Protein AF-A0A3P8INW5-F1 (afdb_monomer_lite)

Radius of gyration: 18.15 Å; chains: 1; bounding box: 38×60×39 Å

InterPro domains:
  IPR008927 6-phosphogluconate dehydrogenase-like, C-terminal domain superfamily [SSF48179] (6-153)
  IPR013118 Mannitol dehydrogenase, C-terminal [PF08125] (6-151)
  IPR013328 6-phosphogluconate dehydrogenase, domain 2 [G3DSA:1.10.1040.10] (10-160)

Structure (mmCIF, N/CA/C/O backbone):
data_AF-A0A3P8INW5-F1
#
_entry.id   AF-A0A3P8INW5-F1
#
loop_
_atom_site.group_PDB
_atom_site.id
_atom_site.type_symbol
_atom_site.label_atom_id
_atom_site.label_alt_id
_atom_site.label_comp_id
_atom_site.label_asym_id
_atom_site.label_entity_id
_atom_site.label_seq_id
_atom_site.pdbx_PDB_ins_code
_atom_site.Cartn_x
_atom_site.Cartn_y
_atom_site.Cartn_z
_atom_site.occupancy
_atom_site.B_iso_or_equiv
_atom_site.auth_seq_id
_atom_site.auth_comp_id
_atom_site.auth_asym_id
_atom_site.auth_atom_id
_atom_site.pdbx_PDB_model_num
ATOM 1 N N . MET A 1 1 ? -1.342 24.158 8.425 1.00 63.50 1 MET A N 1
ATOM 2 C CA . MET A 1 1 ? -0.640 23.467 9.525 1.00 63.50 1 MET A CA 1
ATOM 3 C C . MET A 1 1 ? -1.704 23.087 10.539 1.00 63.50 1 MET A C 1
ATOM 5 O O . MET A 1 1 ? -2.474 23.964 10.898 1.00 63.50 1 MET A O 1
ATOM 9 N N . GLU A 1 2 ? -1.816 21.811 10.905 1.00 74.62 2 GLU A N 1
ATOM 10 C CA . GLU A 1 2 ? -2.786 21.331 11.905 1.00 74.62 2 GLU A CA 1
ATOM 11 C C . GLU A 1 2 ? -2.016 20.910 13.162 1.00 74.62 2 GLU A C 1
ATOM 13 O O . GLU A 1 2 ? -1.054 20.148 13.064 1.00 74.62 2 GLU A O 1
ATOM 18 N N . LEU A 1 3 ? -2.408 21.442 14.319 1.00 79.94 3 LEU A N 1
ATOM 19 C CA . LEU A 1 3 ? -1.856 21.081 15.627 1.00 79.94 3 LEU A CA 1
ATOM 20 C C . LEU A 1 3 ? -2.611 19.858 16.165 1.00 79.94 3 LEU A C 1
ATOM 22 O O . LEU A 1 3 ? -3.824 19.753 15.985 1.00 79.94 3 LEU A O 1
ATOM 26 N N . THR A 1 4 ? -1.905 18.921 16.799 1.00 81.00 4 THR A N 1
ATOM 27 C CA . THR A 1 4 ? -2.517 17.721 17.382 1.00 81.00 4 THR A CA 1
ATOM 28 C C . THR A 1 4 ? -1.746 17.236 18.598 1.00 81.00 4 THR A C 1
ATOM 30 O O . THR A 1 4 ? -0.515 17.244 18.601 1.00 81.00 4 THR A O 1
ATOM 33 N N . ASP A 1 5 ? -2.483 16.727 19.579 1.00 83.12 5 ASP A N 1
ATOM 34 C CA . ASP A 1 5 ? -1.923 16.131 20.791 1.00 83.12 5 ASP A CA 1
ATOM 35 C C . ASP A 1 5 ? -1.471 14.674 20.581 1.00 83.12 5 ASP A C 1
ATOM 37 O O . ASP A 1 5 ? -0.841 14.083 21.454 1.00 83.12 5 ASP A O 1
ATOM 41 N N . ASN A 1 6 ? -1.756 14.076 19.414 1.00 86.69 6 ASN A N 1
ATOM 42 C CA . ASN A 1 6 ? -1.384 12.694 19.100 1.00 86.69 6 ASN A CA 1
ATOM 43 C C . ASN A 1 6 ? -0.691 12.573 17.736 1.00 86.69 6 ASN A C 1
ATOM 45 O O . ASN A 1 6 ? -1.185 11.933 16.804 1.00 86.69 6 ASN A O 1
ATOM 49 N N . LEU A 1 7 ? 0.493 13.179 17.623 1.00 91.44 7 LEU A N 1
ATOM 50 C CA . LEU A 1 7 ? 1.313 13.142 16.408 1.0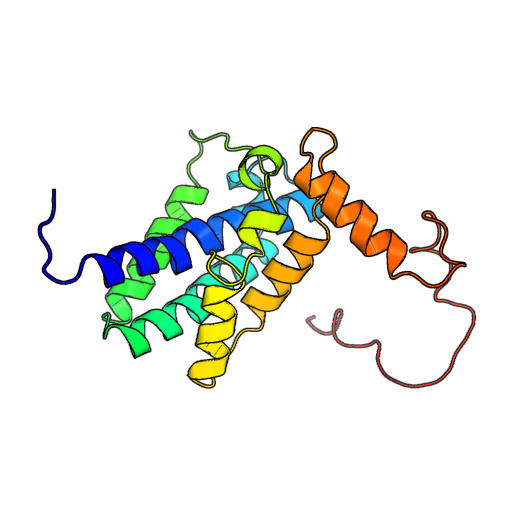0 91.44 7 LEU A CA 1
ATOM 51 C C . LEU A 1 7 ? 1.566 11.709 15.906 1.00 91.44 7 LEU A C 1
ATOM 53 O O . LEU A 1 7 ? 1.535 11.459 14.699 1.00 91.44 7 LEU A O 1
ATOM 57 N N . MET A 1 8 ? 1.769 10.756 16.821 1.00 92.50 8 MET A N 1
ATOM 58 C CA . MET A 1 8 ? 2.075 9.366 16.475 1.00 92.50 8 MET A CA 1
ATOM 59 C C . MET A 1 8 ? 0.947 8.684 15.697 1.00 92.50 8 MET A C 1
ATOM 61 O O . MET A 1 8 ? 1.234 7.985 14.723 1.00 92.50 8 MET A O 1
ATOM 65 N N . ALA A 1 9 ? -0.319 8.946 16.038 1.00 94.00 9 ALA A N 1
ATOM 66 C CA . ALA A 1 9 ? -1.459 8.416 15.290 1.00 94.00 9 ALA A CA 1
ATOM 67 C C . ALA A 1 9 ? -1.451 8.885 13.823 1.00 94.00 9 ALA A C 1
ATOM 69 O O . ALA A 1 9 ? -1.720 8.106 12.908 1.00 94.00 9 ALA A O 1
ATOM 70 N N . PHE A 1 10 ? -1.090 10.146 13.563 1.00 94.44 10 PHE A N 1
ATOM 71 C CA . PHE A 1 10 ? -1.025 10.689 12.201 1.00 94.44 10 PHE A CA 1
ATOM 72 C C . PHE A 1 10 ? 0.197 10.196 11.421 1.00 94.44 10 PHE A C 1
ATOM 74 O O . PHE A 1 10 ? 0.086 9.928 10.218 1.00 94.44 10 PHE A O 1
ATOM 81 N N . VAL A 1 11 ? 1.341 10.039 12.094 1.00 96.69 11 VAL A N 1
ATOM 82 C CA . VAL A 1 11 ? 2.545 9.436 11.506 1.00 96.69 11 VAL A CA 1
ATOM 83 C C . VAL A 1 11 ? 2.252 8.004 11.069 1.00 96.69 11 VAL A C 1
ATOM 85 O O . VAL A 1 11 ? 2.518 7.650 9.916 1.00 96.69 11 VAL A O 1
ATOM 88 N N . GLU A 1 12 ? 1.645 7.199 11.943 1.00 97.62 12 GLU A N 1
ATOM 89 C CA . GLU A 1 12 ? 1.325 5.812 11.622 1.00 97.62 12 GLU A CA 1
ATOM 90 C C . GLU A 1 12 ? 0.210 5.716 10.575 1.00 97.62 12 GLU A C 1
ATOM 92 O O . GLU A 1 12 ? 0.336 4.927 9.642 1.00 97.62 12 GLU A O 1
ATOM 97 N N . ARG A 1 13 ? -0.794 6.605 10.596 1.00 98.12 13 ARG A N 1
ATOM 98 C CA . ARG A 1 13 ? -1.804 6.690 9.527 1.00 98.12 13 ARG A CA 1
ATOM 99 C C . ARG A 1 13 ? -1.182 6.927 8.152 1.00 98.12 13 ARG A C 1
ATOM 101 O O . ARG A 1 13 ? -1.532 6.268 7.176 1.00 98.12 13 ARG A O 1
ATOM 108 N N . LYS A 1 14 ? -0.221 7.848 8.051 1.00 98.25 14 LYS A N 1
ATOM 109 C CA . LYS A 1 14 ? 0.501 8.091 6.793 1.00 98.25 14 LYS A CA 1
ATOM 110 C C . LYS A 1 14 ? 1.350 6.882 6.394 1.00 98.25 14 LYS A C 1
ATOM 112 O O . LYS A 1 14 ? 1.438 6.571 5.205 1.00 98.25 14 LYS A O 1
ATOM 117 N N . LEU A 1 15 ? 1.980 6.213 7.359 1.00 98.50 15 LEU A N 1
ATOM 118 C CA . LEU A 1 15 ? 2.788 5.019 7.117 1.00 98.50 15 LEU A CA 1
ATOM 119 C C . LEU A 1 15 ? 1.936 3.848 6.604 1.00 98.50 15 LEU A C 1
ATOM 121 O O . LEU A 1 15 ? 2.297 3.249 5.599 1.00 98.50 15 LEU A O 1
ATOM 125 N N . PHE A 1 16 ? 0.808 3.568 7.251 1.00 98.62 16 PHE A N 1
ATOM 126 C CA . PHE A 1 16 ? -0.029 2.390 7.006 1.00 98.62 16 PHE A CA 1
ATOM 127 C C . PHE A 1 16 ? -0.968 2.562 5.813 1.00 98.62 16 PHE A C 1
ATOM 129 O O . PHE A 1 16 ? -1.409 1.575 5.237 1.00 98.62 16 PHE A O 1
ATOM 136 N N . THR A 1 17 ? -1.272 3.798 5.416 1.00 98.56 17 THR A N 1
ATOM 137 C CA . THR A 1 17 ? -2.138 4.055 4.260 1.00 98.56 17 THR A CA 1
ATOM 138 C C . THR A 1 17 ? -1.321 4.501 3.050 1.00 98.56 17 THR A C 1
ATOM 140 O O . THR A 1 17 ? -1.180 3.751 2.090 1.00 98.56 17 THR A O 1
ATOM 143 N N . LEU A 1 18 ? -0.718 5.699 3.091 1.00 98.69 18 LEU A N 1
ATOM 144 C CA . LEU A 1 18 ? 0.011 6.246 1.939 1.00 98.69 18 LEU A CA 1
ATOM 145 C C . LEU A 1 18 ? 1.223 5.375 1.607 1.00 98.69 18 LEU A C 1
ATOM 147 O O . LEU A 1 18 ? 1.345 4.903 0.481 1.00 98.69 18 LEU A O 1
ATOM 151 N N . ASN A 1 19 ? 2.139 5.176 2.559 1.00 98.81 19 ASN A N 1
ATOM 152 C CA . ASN A 1 19 ? 3.392 4.493 2.240 1.00 98.81 19 ASN A CA 1
ATOM 153 C C . ASN A 1 19 ? 3.144 3.020 1.869 1.00 98.81 19 ASN A C 1
ATOM 155 O O . ASN A 1 19 ? 3.762 2.551 0.913 1.00 98.81 19 ASN A O 1
ATOM 159 N N . THR A 1 20 ? 2.259 2.319 2.588 1.00 98.88 20 THR A N 1
ATOM 160 C CA . THR A 1 20 ? 1.840 0.941 2.278 1.00 98.88 20 THR A CA 1
ATOM 161 C C . THR A 1 20 ? 1.229 0.850 0.884 1.00 98.88 20 THR A C 1
ATOM 163 O O . THR A 1 20 ? 1.751 0.114 0.050 1.00 98.88 20 THR A O 1
ATOM 166 N N . GLY A 1 21 ? 0.200 1.653 0.586 1.00 98.88 21 GLY A N 1
ATOM 167 C CA . GLY A 1 21 ? -0.453 1.642 -0.724 1.00 98.88 21 GLY A CA 1
ATOM 168 C C . GLY A 1 21 ? 0.515 1.958 -1.864 1.00 98.88 21 GLY A C 1
ATOM 169 O O . GLY A 1 21 ? 0.524 1.262 -2.877 1.00 98.88 21 GLY A O 1
ATOM 170 N N . HIS A 1 22 ? 1.401 2.941 -1.678 1.00 98.81 22 HIS A N 1
ATOM 171 C CA . HIS A 1 22 ? 2.361 3.350 -2.706 1.00 98.81 22 HIS A CA 1
ATOM 172 C C . HIS A 1 22 ? 3.405 2.261 -2.993 1.00 98.81 22 HIS A C 1
ATOM 174 O O . HIS A 1 22 ? 3.724 1.995 -4.148 1.00 98.81 22 HIS A O 1
ATOM 180 N N . ALA A 1 23 ? 3.904 1.595 -1.946 1.00 98.88 23 ALA A N 1
ATOM 181 C CA . ALA A 1 23 ? 4.853 0.498 -2.095 1.00 98.88 23 ALA A CA 1
ATOM 182 C C . ALA A 1 23 ? 4.214 -0.721 -2.774 1.00 98.88 23 ALA A C 1
ATOM 184 O O . ALA A 1 23 ? 4.793 -1.260 -3.711 1.00 98.88 23 ALA A O 1
ATOM 185 N N . ILE A 1 24 ? 3.013 -1.123 -2.349 1.00 98.94 24 ILE A N 1
ATOM 186 C CA . ILE A 1 24 ? 2.305 -2.265 -2.947 1.00 98.94 24 ILE A CA 1
ATOM 187 C C . ILE A 1 24 ? 1.968 -1.984 -4.417 1.00 98.94 24 ILE A C 1
ATOM 189 O O . ILE A 1 24 ? 2.183 -2.854 -5.258 1.00 98.94 24 ILE A O 1
ATOM 193 N N . THR A 1 25 ? 1.538 -0.759 -4.744 1.00 98.94 25 THR A N 1
ATOM 194 C CA . THR A 1 25 ? 1.302 -0.340 -6.138 1.00 98.94 25 THR A CA 1
ATOM 195 C C . THR A 1 25 ? 2.567 -0.482 -6.979 1.00 98.94 25 THR A C 1
ATOM 197 O O . THR A 1 25 ? 2.515 -1.037 -8.071 1.00 98.94 25 THR A O 1
ATOM 200 N N . ALA A 1 26 ? 3.714 -0.032 -6.462 1.00 98.88 26 ALA A N 1
ATOM 201 C CA . ALA A 1 26 ? 4.993 -0.140 -7.157 1.00 98.88 26 ALA A CA 1
ATOM 202 C C . ALA A 1 26 ? 5.402 -1.598 -7.412 1.00 98.88 26 ALA A C 1
ATOM 204 O O . ALA A 1 26 ? 5.787 -1.947 -8.524 1.00 98.88 26 ALA A O 1
ATOM 205 N N . TYR A 1 27 ? 5.297 -2.464 -6.401 1.00 98.88 27 TYR A N 1
ATOM 206 C CA . TYR A 1 27 ? 5.721 -3.859 -6.526 1.00 98.88 27 TYR A CA 1
ATOM 207 C C . TYR A 1 27 ? 4.822 -4.674 -7.452 1.00 98.88 27 TYR A C 1
ATOM 209 O O . TYR A 1 27 ? 5.325 -5.375 -8.330 1.00 98.88 27 TYR A O 1
ATOM 217 N N . LEU A 1 28 ? 3.501 -4.549 -7.310 1.00 98.88 28 LEU A N 1
ATOM 218 C CA . LEU A 1 28 ? 2.559 -5.204 -8.216 1.00 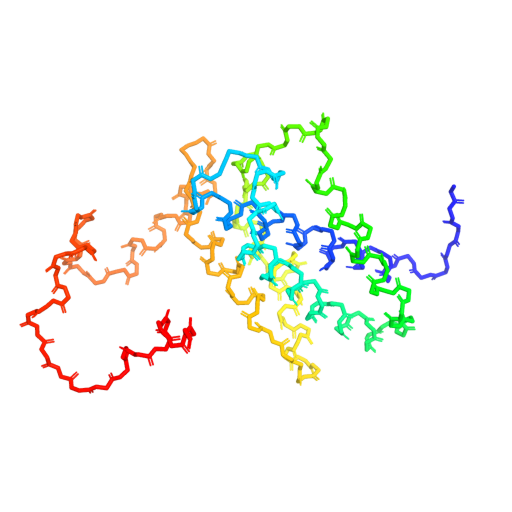98.88 28 LEU A CA 1
ATOM 219 C C . LEU A 1 28 ? 2.658 -4.629 -9.632 1.00 98.88 28 LEU A C 1
ATOM 221 O O . LEU A 1 28 ? 2.663 -5.387 -10.597 1.00 98.88 28 LEU A O 1
ATOM 225 N N . GLY A 1 29 ? 2.810 -3.307 -9.750 1.00 98.75 29 GLY A N 1
ATOM 226 C CA . GLY A 1 29 ? 3.016 -2.622 -11.022 1.00 98.75 29 GLY A CA 1
ATOM 227 C C . GLY A 1 29 ? 4.238 -3.149 -11.762 1.00 98.75 29 GLY A C 1
ATOM 228 O O . GLY A 1 29 ? 4.135 -3.549 -12.919 1.00 98.75 29 GLY A O 1
ATOM 229 N N . LYS A 1 30 ? 5.373 -3.252 -11.062 1.00 98.50 30 LYS A N 1
ATOM 230 C CA . LYS A 1 30 ? 6.613 -3.796 -11.620 1.00 98.50 30 LYS A CA 1
ATOM 231 C C . LYS A 1 30 ? 6.449 -5.241 -12.098 1.00 98.50 30 LYS A C 1
ATOM 233 O O . LYS A 1 30 ? 6.941 -5.571 -13.173 1.00 98.50 30 LYS A O 1
ATOM 238 N N . LEU A 1 31 ? 5.751 -6.089 -11.338 1.00 98.19 31 LEU A N 1
ATOM 239 C CA . LEU A 1 31 ? 5.475 -7.477 -11.733 1.00 98.19 31 LEU A CA 1
ATOM 240 C C . LEU A 1 31 ? 4.554 -7.584 -12.953 1.00 98.19 31 LEU A C 1
ATOM 242 O O . LEU A 1 31 ? 4.730 -8.482 -13.773 1.00 98.19 31 LEU A O 1
ATOM 246 N N . ALA A 1 32 ? 3.592 -6.672 -13.078 1.00 98.12 32 ALA A N 1
ATOM 247 C CA . ALA A 1 32 ? 2.675 -6.603 -14.211 1.00 98.12 32 ALA A CA 1
ATOM 248 C C . ALA A 1 32 ? 3.278 -5.908 -15.449 1.00 98.12 32 ALA A C 1
ATOM 250 O O . ALA A 1 32 ? 2.646 -5.895 -16.502 1.00 98.12 32 ALA A O 1
ATOM 251 N N . GLY A 1 33 ? 4.493 -5.357 -15.346 1.00 98.19 33 GLY A N 1
ATOM 252 C CA . GLY A 1 33 ? 5.162 -4.649 -16.441 1.00 98.19 33 GLY A CA 1
ATOM 253 C C . GLY A 1 33 ? 4.709 -3.198 -16.632 1.00 98.19 33 GLY A C 1
ATOM 254 O O . GLY A 1 33 ? 4.999 -2.609 -17.670 1.00 98.19 33 GLY A O 1
ATOM 255 N N . HIS A 1 34 ? 4.021 -2.609 -15.651 1.00 98.50 34 HIS A N 1
ATOM 256 C CA . HIS A 1 34 ? 3.648 -1.192 -15.665 1.00 98.50 34 HIS A CA 1
ATOM 257 C C . HIS A 1 34 ? 4.862 -0.309 -15.377 1.00 98.50 34 HIS A C 1
ATOM 259 O O . HIS A 1 34 ? 5.680 -0.642 -14.519 1.00 98.50 34 HIS A O 1
ATOM 265 N N . GLN A 1 35 ? 4.968 0.834 -16.057 1.00 97.94 35 GLN A N 1
ATOM 266 C CA . GLN A 1 35 ? 6.101 1.748 -15.881 1.00 97.94 35 GLN A CA 1
ATOM 267 C C . GLN A 1 35 ? 5.893 2.707 -14.706 1.00 97.94 35 GLN A C 1
ATOM 269 O O . GLN A 1 35 ? 6.825 2.981 -13.951 1.00 97.94 35 GLN 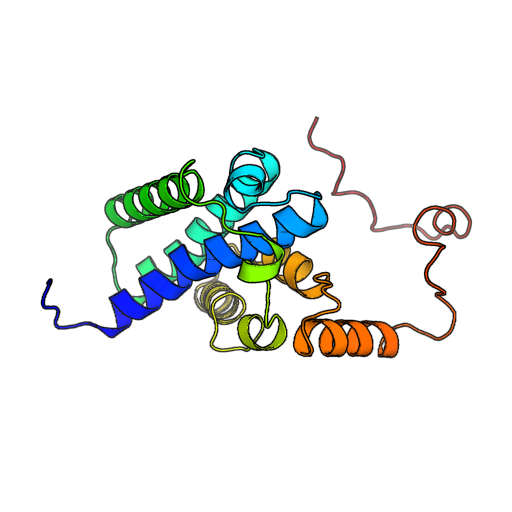A O 1
ATOM 274 N N . THR A 1 36 ? 4.676 3.228 -14.536 1.00 98.69 36 THR A N 1
ATOM 275 C CA . THR A 1 36 ? 4.385 4.239 -13.513 1.00 98.69 36 THR A CA 1
ATOM 276 C C . THR A 1 36 ? 3.362 3.768 -12.487 1.00 98.69 36 THR A C 1
ATOM 278 O O . THR A 1 36 ? 2.573 2.852 -12.719 1.00 98.69 36 THR A O 1
ATOM 281 N N . ILE A 1 37 ? 3.346 4.438 -11.335 1.00 98.75 37 ILE A N 1
ATOM 282 C CA . ILE A 1 37 ? 2.345 4.250 -10.279 1.00 98.75 37 ILE A CA 1
ATOM 283 C C . ILE A 1 37 ? 0.934 4.486 -10.802 1.00 98.75 37 ILE A C 1
ATOM 285 O O . ILE A 1 37 ? 0.020 3.759 -10.418 1.00 98.75 37 ILE A O 1
ATOM 289 N N . ARG A 1 38 ? 0.758 5.472 -11.689 1.00 98.56 38 ARG A N 1
ATOM 290 C CA . ARG A 1 38 ? -0.535 5.745 -12.311 1.00 98.56 38 ARG A CA 1
ATOM 291 C C . ARG A 1 38 ? -0.982 4.571 -13.178 1.00 98.56 38 ARG A C 1
ATOM 293 O O . ARG A 1 38 ? -2.115 4.130 -13.031 1.00 98.56 38 ARG A O 1
ATOM 300 N N . ASP A 1 39 ? -0.109 4.062 -14.044 1.00 98.56 39 ASP A N 1
ATOM 301 C CA . ASP A 1 39 ? -0.444 2.921 -14.908 1.00 98.56 39 ASP A CA 1
ATOM 302 C C . ASP A 1 39 ? -0.826 1.702 -14.057 1.00 98.56 39 ASP A C 1
ATOM 304 O O . ASP A 1 39 ? -1.858 1.073 -14.281 1.00 98.56 39 ASP A O 1
ATOM 308 N N . ALA A 1 40 ? -0.057 1.447 -12.993 1.00 98.75 40 ALA A N 1
ATOM 309 C CA . ALA A 1 40 ? -0.309 0.350 -12.070 1.00 98.75 40 ALA A CA 1
ATOM 310 C C . ALA A 1 40 ? -1.611 0.506 -11.266 1.00 98.75 40 ALA A C 1
ATOM 312 O O . ALA A 1 40 ? -2.322 -0.473 -11.081 1.00 98.75 40 ALA A O 1
ATOM 313 N N . ILE A 1 41 ? -1.955 1.701 -10.772 1.00 98.75 41 ILE A N 1
ATOM 314 C CA . ILE A 1 41 ? -3.173 1.884 -9.957 1.00 98.75 41 ILE A CA 1
ATOM 315 C C . ILE A 1 41 ? -4.46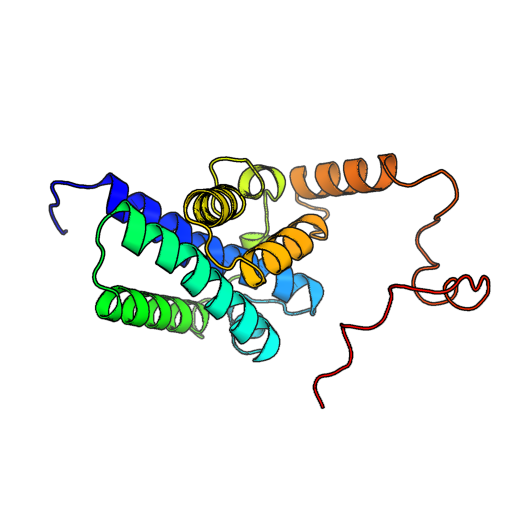3 1.954 -10.790 1.00 98.75 41 ILE A C 1
ATOM 317 O O . ILE A 1 41 ? -5.558 1.826 -10.232 1.00 98.75 41 ILE A O 1
ATOM 321 N N . LEU A 1 42 ? -4.341 2.188 -12.101 1.00 98.56 42 LEU A N 1
ATOM 322 C CA . LEU A 1 42 ? -5.449 2.124 -13.057 1.00 98.56 42 LEU A CA 1
ATOM 323 C C . LEU A 1 42 ? -5.763 0.685 -13.493 1.00 98.56 42 LEU A C 1
ATOM 325 O O . LEU A 1 42 ? -6.862 0.432 -13.978 1.00 98.56 42 LEU A O 1
ATOM 329 N N . ASP A 1 43 ? -4.848 -0.262 -13.276 1.00 98.75 43 ASP A N 1
ATOM 330 C CA . ASP A 1 43 ? -5.141 -1.690 -13.386 1.00 98.75 43 ASP A CA 1
ATOM 331 C C . ASP A 1 43 ? -6.056 -2.123 -12.230 1.00 98.75 43 ASP A C 1
ATOM 333 O O . ASP A 1 43 ? -5.673 -2.104 -11.057 1.00 98.75 43 ASP A O 1
ATOM 337 N N . GLU A 1 44 ? -7.285 -2.528 -12.555 1.00 98.56 44 GLU A N 1
ATOM 338 C CA . GLU A 1 44 ? -8.317 -2.878 -11.574 1.00 98.56 44 GLU A CA 1
ATOM 339 C C . GLU A 1 44 ? -7.897 -4.014 -10.632 1.00 98.56 44 GLU A C 1
ATOM 341 O O . GLU A 1 44 ? -8.272 -4.008 -9.454 1.00 98.56 44 GLU A O 1
ATOM 346 N N . LYS A 1 45 ? -7.078 -4.965 -11.105 1.00 98.62 45 LYS A N 1
ATOM 347 C CA . LYS A 1 45 ? -6.599 -6.080 -10.277 1.00 98.62 45 LYS A CA 1
ATOM 348 C C . LYS A 1 45 ? -5.606 -5.586 -9.235 1.00 98.62 45 LYS A C 1
ATOM 350 O O . LYS A 1 45 ? -5.709 -5.950 -8.065 1.00 98.62 45 LYS A O 1
ATOM 355 N N . ILE A 1 46 ? -4.677 -4.722 -9.641 1.00 98.88 46 ILE A N 1
ATOM 356 C CA . ILE A 1 46 ? -3.711 -4.099 -8.728 1.00 98.88 46 ILE A CA 1
ATOM 357 C C . ILE A 1 46 ? -4.440 -3.176 -7.756 1.00 98.88 46 ILE A C 1
ATOM 359 O O . ILE A 1 46 ? -4.208 -3.241 -6.548 1.00 98.88 46 ILE A O 1
ATOM 363 N N . ARG A 1 47 ? -5.370 -2.360 -8.260 1.00 98.88 47 ARG A N 1
ATOM 364 C CA . ARG A 1 47 ? -6.182 -1.452 -7.451 1.00 98.88 47 ARG A CA 1
ATOM 365 C C . ARG A 1 47 ? -6.940 -2.183 -6.352 1.00 98.88 47 ARG A C 1
ATOM 367 O O . ARG A 1 47 ? -6.958 -1.695 -5.223 1.00 98.88 47 ARG A O 1
ATOM 374 N N . ALA A 1 48 ? -7.542 -3.332 -6.659 1.00 98.88 48 ALA A N 1
ATOM 375 C CA . ALA A 1 48 ? -8.267 -4.131 -5.677 1.00 98.88 48 ALA A CA 1
ATOM 376 C C . ALA A 1 48 ? -7.359 -4.558 -4.512 1.00 98.88 48 ALA A C 1
ATOM 378 O O . ALA A 1 48 ? -7.724 -4.363 -3.352 1.00 98.88 48 ALA A O 1
ATOM 379 N N . VAL A 1 49 ? -6.149 -5.047 -4.807 1.00 98.88 49 VAL A N 1
ATOM 380 C CA . VAL A 1 49 ? -5.175 -5.454 -3.778 1.00 98.88 49 VAL A CA 1
ATOM 381 C C . VAL A 1 49 ? -4.662 -4.249 -2.991 1.00 98.88 49 VAL A C 1
ATOM 383 O O . VAL A 1 49 ? -4.626 -4.276 -1.764 1.00 98.88 49 VAL A O 1
ATOM 386 N N . VAL A 1 50 ? -4.302 -3.160 -3.672 1.00 98.94 50 VAL A N 1
ATOM 387 C CA . VAL A 1 50 ? -3.796 -1.934 -3.034 1.00 98.94 50 VAL A CA 1
ATOM 388 C C . VAL A 1 50 ? -4.839 -1.325 -2.098 1.00 98.94 50 VAL A C 1
ATOM 390 O O . VAL A 1 50 ? -4.516 -0.969 -0.963 1.00 98.94 50 VAL A O 1
ATOM 393 N N . LYS A 1 51 ? -6.094 -1.225 -2.549 1.00 98.94 51 LYS A N 1
ATOM 394 C CA . LYS A 1 51 ? -7.209 -0.743 -1.729 1.00 98.94 51 LYS A CA 1
ATOM 395 C C . LYS A 1 51 ? -7.437 -1.670 -0.534 1.00 98.94 51 LYS A C 1
ATOM 397 O O . LYS A 1 51 ? -7.455 -1.178 0.590 1.00 98.94 51 LYS A O 1
ATOM 402 N N . GLY A 1 52 ? -7.521 -2.981 -0.762 1.00 98.88 52 GLY A N 1
ATOM 403 C CA . GLY A 1 52 ? -7.715 -3.962 0.304 1.00 98.88 52 GLY A CA 1
ATOM 404 C C . GLY A 1 52 ? -6.604 -3.923 1.355 1.00 98.88 52 GLY A C 1
ATOM 405 O O . GLY A 1 52 ? -6.885 -3.941 2.546 1.00 98.88 52 GLY A O 1
ATOM 406 N N . ALA A 1 53 ? -5.342 -3.767 0.951 1.00 98.94 53 A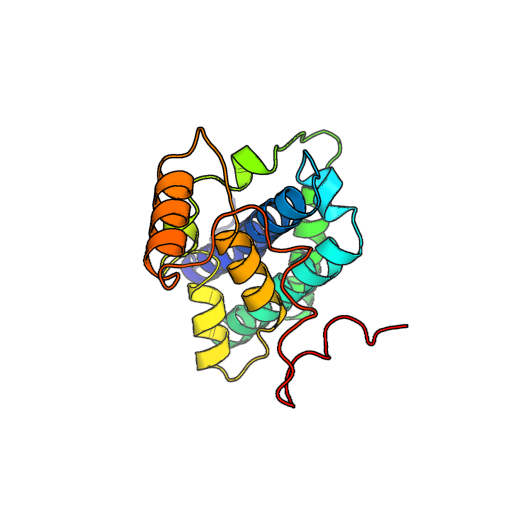LA A N 1
ATOM 407 C CA . ALA A 1 53 ? -4.224 -3.663 1.890 1.00 98.94 53 ALA A CA 1
ATOM 408 C C . ALA A 1 53 ? -4.288 -2.387 2.747 1.00 98.94 53 ALA A C 1
ATOM 410 O O . ALA A 1 53 ? -3.937 -2.421 3.926 1.00 98.94 53 ALA A O 1
ATOM 411 N N . MET A 1 54 ? -4.749 -1.267 2.174 1.00 98.88 54 MET A N 1
ATOM 412 C CA . MET A 1 54 ? -4.990 -0.032 2.929 1.00 98.88 54 MET A CA 1
ATOM 413 C C . MET A 1 54 ? -6.196 -0.139 3.870 1.00 98.88 54 MET A C 1
ATOM 415 O O . MET A 1 54 ? -6.211 0.518 4.907 1.00 98.88 54 MET A O 1
ATOM 419 N N . GLU A 1 55 ? -7.202 -0.942 3.526 1.00 98.88 55 GLU A N 1
ATOM 420 C CA . GLU A 1 55 ? -8.344 -1.232 4.401 1.00 98.88 55 GLU A CA 1
ATOM 421 C C . GLU A 1 55 ? -7.933 -2.146 5.567 1.00 98.88 55 GLU A C 1
ATOM 423 O O . GLU A 1 55 ? -8.271 -1.860 6.714 1.00 98.88 55 GLU A O 1
ATOM 428 N N . GLU A 1 56 ? -7.135 -3.185 5.301 1.00 98.94 56 GLU A N 1
ATOM 429 C CA . GLU A 1 56 ? -6.570 -4.091 6.313 1.00 98.94 56 GLU A CA 1
ATOM 430 C C . GLU A 1 56 ? -5.690 -3.329 7.315 1.00 98.94 56 GLU A C 1
ATOM 432 O O . GLU A 1 56 ? -5.902 -3.403 8.527 1.00 98.94 56 GLU A O 1
ATOM 437 N N . SER A 1 57 ? -4.742 -2.525 6.824 1.00 98.75 57 SER A N 1
ATOM 438 C CA . SER A 1 57 ? -3.910 -1.678 7.684 1.00 98.75 57 SER A CA 1
ATOM 439 C C . SER A 1 57 ? -4.716 -0.558 8.357 1.00 98.75 57 SER A C 1
ATOM 441 O O . SER A 1 57 ? -4.427 -0.179 9.493 1.00 98.75 57 SER A O 1
ATOM 443 N N . GLY A 1 58 ? -5.757 -0.049 7.695 1.00 98.62 58 GLY A N 1
ATOM 444 C CA . GLY A 1 58 ? -6.682 0.941 8.234 1.00 98.62 58 GLY A CA 1
ATOM 445 C C . GLY A 1 58 ? -7.474 0.431 9.433 1.00 98.62 58 GLY A C 1
ATOM 446 O O . GLY A 1 58 ? -7.625 1.148 10.422 1.00 98.62 58 GLY A O 1
ATOM 447 N N . ALA A 1 59 ? -7.911 -0.829 9.402 1.00 98.81 59 ALA A N 1
ATOM 448 C CA . ALA A 1 59 ? -8.591 -1.465 10.527 1.00 98.81 59 ALA A CA 1
ATOM 449 C C . ALA A 1 59 ? -7.695 -1.545 11.778 1.00 98.81 59 ALA A C 1
ATOM 451 O O . ALA A 1 59 ? -8.176 -1.323 12.892 1.00 98.81 59 ALA A O 1
ATOM 452 N N . VAL A 1 60 ? -6.384 -1.763 11.600 1.00 98.75 60 VAL A N 1
ATOM 453 C CA . VAL A 1 60 ? -5.398 -1.689 12.694 1.00 98.75 60 VAL A CA 1
ATOM 454 C C . VAL A 1 60 ? -5.366 -0.284 13.296 1.00 98.75 60 VAL A C 1
ATOM 456 O O . VAL A 1 60 ? -5.430 -0.135 14.514 1.00 98.75 60 VAL A O 1
ATOM 459 N N . LEU A 1 61 ? -5.313 0.758 12.460 1.00 98.50 61 LEU A N 1
ATOM 460 C CA . LEU A 1 61 ? -5.291 2.152 12.921 1.00 98.50 61 LEU A CA 1
ATOM 461 C C . LEU A 1 61 ? -6.569 2.539 13.673 1.00 98.50 61 LEU A C 1
ATOM 463 O O . LEU A 1 61 ? -6.497 3.249 14.674 1.00 98.50 61 LEU A O 1
ATOM 467 N N . ILE A 1 62 ? -7.731 2.085 13.196 1.00 98.44 62 ILE A N 1
ATOM 468 C CA . ILE A 1 62 ? -9.026 2.330 13.842 1.00 98.44 62 ILE A CA 1
ATOM 469 C C . ILE A 1 62 ? -9.039 1.697 15.234 1.00 98.44 62 ILE A C 1
ATOM 471 O O . ILE A 1 62 ? -9.371 2.381 16.199 1.00 98.44 62 ILE A O 1
ATOM 475 N N . LYS A 1 63 ? -8.612 0.433 15.369 1.00 98.31 63 LYS A N 1
ATOM 476 C CA . LYS A 1 63 ? -8.531 -0.228 16.680 1.00 98.31 63 LYS A CA 1
ATOM 477 C C . LYS A 1 63 ? -7.508 0.416 17.615 1.00 98.31 63 LYS A C 1
ATOM 479 O O . LYS A 1 63 ? -7.797 0.592 18.792 1.00 98.31 63 LYS A O 1
ATOM 484 N N . ARG A 1 64 ? -6.329 0.770 17.101 1.00 97.62 64 ARG A N 1
ATOM 485 C CA . ARG A 1 64 ? -5.208 1.268 17.911 1.00 97.62 64 ARG A CA 1
ATOM 486 C C . ARG A 1 64 ? -5.380 2.715 18.370 1.00 97.62 64 ARG A C 1
ATOM 488 O O . ARG A 1 64 ? -4.949 3.060 19.465 1.00 97.62 64 ARG A O 1
ATOM 495 N N . TYR A 1 65 ? -5.977 3.564 17.534 1.00 96.94 65 TYR A N 1
ATOM 496 C CA . TYR A 1 65 ? -6.037 5.012 17.765 1.00 96.94 65 TYR A CA 1
ATOM 497 C C . TYR A 1 65 ? -7.451 5.592 17.793 1.00 96.94 65 TYR A C 1
ATOM 499 O O . TYR A 1 65 ? -7.598 6.797 17.985 1.00 96.94 65 TYR A O 1
ATOM 507 N N . GLY A 1 66 ? -8.488 4.779 17.577 1.00 96.62 66 GLY A N 1
ATOM 508 C CA . GLY A 1 66 ? -9.873 5.251 17.588 1.00 96.62 66 GLY A CA 1
ATOM 509 C C . GLY A 1 66 ? -10.206 6.198 16.433 1.00 96.62 66 GLY A C 1
ATOM 510 O O . GLY A 1 66 ? -11.042 7.086 16.589 1.00 96.62 66 GLY A O 1
ATOM 511 N N . PHE A 1 67 ? -9.544 6.060 15.277 1.00 95.56 67 PHE A N 1
ATOM 512 C CA . PHE A 1 67 ? -9.921 6.839 14.096 1.00 95.56 67 PHE A CA 1
ATOM 513 C C . PHE A 1 67 ? -11.358 6.525 13.675 1.00 95.56 67 PHE A C 1
ATOM 515 O O . PHE A 1 67 ? -11.769 5.368 13.631 1.00 95.56 67 PHE A O 1
ATOM 522 N N . ASP A 1 68 ? -12.095 7.558 13.277 1.00 97.81 68 ASP A N 1
ATOM 523 C CA . ASP A 1 68 ? -13.407 7.382 12.664 1.00 97.81 68 ASP A CA 1
ATOM 524 C C . ASP A 1 68 ? -13.294 6.600 11.342 1.00 97.81 68 ASP A C 1
ATOM 526 O O . ASP A 1 68 ? -12.514 6.957 10.449 1.00 97.81 68 ASP A O 1
ATOM 530 N N . ALA A 1 69 ? -14.085 5.533 11.219 1.00 97.62 69 ALA A N 1
ATOM 531 C CA . ALA A 1 69 ? -14.001 4.601 10.100 1.00 97.62 69 ALA A CA 1
ATOM 532 C C . ALA A 1 69 ? -14.382 5.250 8.760 1.00 97.62 69 ALA A C 1
ATOM 534 O O . ALA A 1 69 ? -13.728 4.999 7.747 1.00 97.62 69 ALA A O 1
ATOM 535 N N . GLN A 1 70 ? -15.392 6.126 8.745 1.00 98.00 70 GLN A N 1
ATOM 536 C CA . GLN A 1 70 ? -15.848 6.794 7.523 1.00 98.00 70 GLN A CA 1
ATOM 537 C C . GLN A 1 70 ? -14.821 7.822 7.038 1.00 98.00 70 GLN A C 1
ATOM 539 O O . GLN A 1 70 ? -14.473 7.856 5.855 1.00 98.00 70 GLN A O 1
ATOM 544 N N . LYS A 1 71 ? -14.257 8.614 7.957 1.00 97.94 71 LYS A N 1
ATOM 545 C CA . LYS A 1 71 ? -13.161 9.546 7.662 1.00 97.94 71 LYS A CA 1
ATOM 546 C C . LYS A 1 71 ? -11.921 8.805 7.176 1.00 97.94 71 LYS A C 1
ATOM 548 O O . LYS A 1 71 ? -11.241 9.294 6.272 1.00 97.94 71 LYS A O 1
ATOM 553 N N . HIS A 1 72 ? -11.616 7.634 7.738 1.00 98.25 72 HIS A N 1
ATOM 554 C CA . HIS A 1 72 ? -10.489 6.832 7.273 1.00 98.25 72 HIS A CA 1
ATOM 555 C C . HIS A 1 72 ? -10.736 6.238 5.877 1.00 98.25 72 HIS A C 1
ATOM 557 O O . HIS A 1 72 ? -9.857 6.321 5.021 1.00 98.25 72 HIS A O 1
ATOM 563 N N . ALA A 1 73 ? -11.944 5.748 5.589 1.00 98.50 73 ALA A N 1
ATOM 564 C CA . ALA A 1 73 ? -12.318 5.291 4.250 1.00 98.50 73 ALA A CA 1
ATOM 565 C C . ALA A 1 73 ? -12.214 6.420 3.204 1.00 98.50 73 ALA A C 1
ATOM 567 O O . ALA A 1 73 ? -11.634 6.229 2.132 1.00 98.50 73 ALA A O 1
ATOM 568 N N . ALA A 1 74 ? -12.682 7.628 3.531 1.00 98.56 74 ALA A N 1
ATOM 569 C CA . ALA A 1 74 ? -12.516 8.804 2.675 1.00 98.56 74 ALA A CA 1
ATOM 570 C C . ALA A 1 74 ? -11.034 9.177 2.480 1.00 98.56 74 ALA A C 1
ATOM 572 O O . ALA A 1 74 ? -10.619 9.563 1.384 1.00 98.56 74 ALA A O 1
ATOM 573 N N . TYR A 1 75 ? -10.208 9.019 3.519 1.00 98.50 75 TYR A N 1
ATOM 574 C CA . TYR A 1 75 ? -8.764 9.214 3.420 1.00 98.50 75 TYR A CA 1
ATOM 575 C C . TYR A 1 75 ? -8.114 8.211 2.456 1.00 98.50 75 TYR A C 1
ATOM 577 O O . TYR A 1 75 ? -7.303 8.623 1.628 1.00 98.50 75 TYR A O 1
ATOM 585 N N . ILE A 1 76 ? -8.512 6.936 2.491 1.00 98.75 76 ILE A N 1
ATOM 586 C CA . ILE A 1 76 ? -8.065 5.919 1.526 1.00 98.75 76 ILE A CA 1
ATOM 587 C C . ILE A 1 76 ? -8.422 6.339 0.092 1.00 98.75 76 ILE A C 1
ATOM 589 O O . ILE A 1 76 ? -7.546 6.340 -0.773 1.00 98.75 76 ILE A O 1
ATOM 593 N N . GLN A 1 77 ? -9.661 6.779 -0.160 1.00 98.62 77 GLN A N 1
ATOM 594 C CA . GLN A 1 77 ? -10.069 7.258 -1.491 1.00 98.62 77 GLN A CA 1
ATOM 595 C C . GLN A 1 77 ? -9.244 8.464 -1.952 1.00 98.62 77 GLN A C 1
ATOM 597 O O . GLN A 1 77 ? -8.787 8.512 -3.094 1.00 98.62 77 GLN A O 1
ATOM 602 N N . LYS A 1 78 ? -8.964 9.406 -1.045 1.00 98.62 78 LYS A N 1
ATOM 603 C CA . LYS A 1 78 ? -8.079 10.541 -1.328 1.00 98.62 78 LYS A CA 1
ATOM 604 C C . LYS A 1 78 ? -6.666 10.088 -1.705 1.00 98.62 78 LYS A C 1
ATOM 606 O O . LYS A 1 78 ? -6.046 10.708 -2.563 1.00 98.62 78 LYS A O 1
ATOM 611 N N . ILE A 1 79 ? -6.130 9.047 -1.068 1.00 98.62 79 ILE A N 1
ATOM 612 C CA . ILE A 1 79 ? -4.812 8.497 -1.414 1.00 98.62 79 ILE A CA 1
ATOM 613 C C . ILE A 1 79 ? -4.836 7.814 -2.786 1.00 98.62 79 ILE A C 1
ATOM 615 O O . ILE A 1 79 ? -3.944 8.087 -3.586 1.00 98.62 79 ILE A O 1
ATOM 619 N N . LEU A 1 80 ? -5.861 7.016 -3.094 1.00 98.75 80 LEU A N 1
ATOM 620 C CA . LEU A 1 80 ? -6.016 6.397 -4.417 1.00 98.75 80 LEU A CA 1
ATOM 621 C C . LEU A 1 80 ? -6.052 7.453 -5.532 1.00 98.75 80 LEU A C 1
ATOM 623 O O . LEU A 1 80 ? -5.257 7.380 -6.465 1.00 98.75 80 LEU A O 1
ATOM 627 N N . GLY A 1 81 ? -6.858 8.508 -5.369 1.00 98.38 81 GLY A N 1
ATOM 628 C CA . GLY A 1 81 ? -6.914 9.608 -6.338 1.00 98.38 81 GLY A CA 1
ATOM 629 C C . GLY A 1 81 ? -5.583 10.354 -6.513 1.00 98.38 81 GLY A C 1
ATOM 630 O O . GLY A 1 81 ? -5.315 10.914 -7.572 1.00 98.38 81 GLY A O 1
ATOM 631 N N . ARG A 1 82 ? -4.695 10.338 -5.506 1.00 98.25 82 ARG A N 1
ATOM 632 C CA . ARG A 1 82 ? -3.340 10.902 -5.643 1.00 98.25 82 ARG A CA 1
ATOM 633 C C . ARG A 1 82 ? -2.425 10.023 -6.487 1.00 98.25 82 ARG A C 1
ATOM 635 O O . ARG A 1 82 ? -1.606 10.573 -7.217 1.00 98.25 82 ARG A O 1
ATOM 642 N N . PHE A 1 83 ? -2.537 8.701 -6.373 1.00 98.44 83 PHE A N 1
ATOM 643 C CA . PHE A 1 83 ? -1.780 7.767 -7.213 1.00 98.44 83 PHE A CA 1
ATOM 644 C C . PHE A 1 83 ? -2.227 7.844 -8.675 1.00 98.44 83 PHE A C 1
ATOM 646 O O . PHE A 1 83 ? -1.421 7.662 -9.578 1.00 98.44 83 PHE A O 1
ATOM 653 N N . GLU A 1 84 ? -3.490 8.196 -8.907 1.00 98.00 84 GLU A N 1
ATOM 654 C CA . GLU A 1 84 ? -4.045 8.419 -10.239 1.00 98.00 84 GLU A CA 1
ATOM 655 C C . GLU A 1 84 ? -3.629 9.758 -10.865 1.00 98.00 84 GLU A C 1
ATOM 657 O O . GLU A 1 84 ? -4.048 10.043 -11.977 1.00 98.00 84 GLU A O 1
ATOM 662 N N . ASN A 1 85 ? -2.838 10.621 -10.223 1.00 96.31 85 ASN A N 1
ATOM 663 C CA . ASN A 1 85 ? -2.558 11.953 -10.769 1.00 96.31 85 ASN A CA 1
ATOM 664 C C . ASN A 1 85 ? -1.799 11.886 -12.125 1.00 96.31 85 ASN A C 1
ATOM 666 O O . ASN A 1 85 ? -0.644 11.458 -12.139 1.00 96.31 85 ASN A O 1
ATOM 670 N N . PRO A 1 86 ? -2.377 12.356 -13.257 1.00 94.44 86 PRO A N 1
ATOM 671 C CA . PRO A 1 86 ? -1.741 12.280 -14.583 1.00 94.44 86 PRO A CA 1
ATOM 672 C C . PRO A 1 86 ? -0.464 13.115 -14.711 1.00 94.44 86 PRO A C 1
ATOM 674 O O . PRO A 1 86 ? 0.354 12.861 -15.593 1.00 94.44 86 PRO A O 1
ATOM 677 N N . TYR A 1 87 ? -0.290 14.112 -13.845 1.00 94.81 87 TYR A N 1
ATOM 678 C CA . TYR A 1 87 ? 0.859 15.013 -13.872 1.00 94.81 87 TYR A CA 1
ATOM 679 C C . TYR A 1 87 ? 2.064 14.457 -13.101 1.00 94.81 87 TYR A C 1
ATOM 681 O O . TYR A 1 87 ? 3.168 14.981 -13.233 1.00 94.81 87 TYR A O 1
ATOM 689 N N . LEU A 1 88 ? 1.877 13.391 -12.312 1.00 90.94 88 LEU A N 1
ATOM 690 C CA . LEU A 1 88 ? 2.949 12.722 -11.577 1.00 90.94 88 LEU A CA 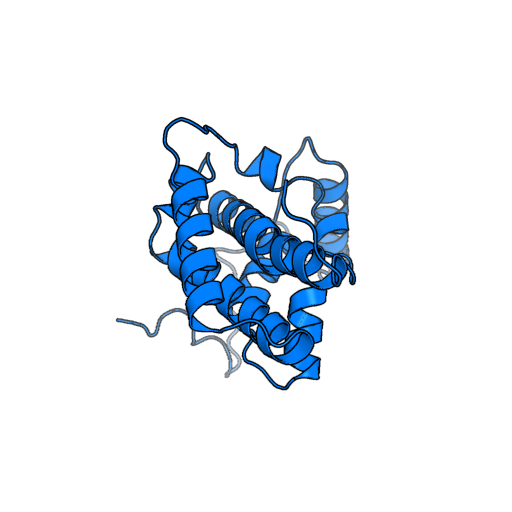1
ATOM 691 C C . LEU A 1 88 ? 3.338 11.425 -12.287 1.00 90.94 88 LEU A C 1
ATOM 693 O O . LEU A 1 88 ? 2.715 10.383 -12.107 1.00 90.94 88 LEU A O 1
ATOM 697 N N . LYS A 1 89 ? 4.414 11.485 -13.073 1.00 91.81 89 LYS A N 1
ATOM 698 C CA . LYS A 1 89 ? 5.015 10.312 -13.723 1.00 91.81 89 LYS A CA 1
ATOM 699 C C . LYS A 1 89 ? 5.963 9.607 -12.763 1.00 91.81 89 LYS A C 1
ATOM 701 O O . LYS A 1 89 ? 7.178 9.632 -12.938 1.00 91.81 89 LYS A O 1
ATOM 706 N N . ASP A 1 90 ? 5.394 9.065 -11.693 1.00 96.19 90 ASP A N 1
ATOM 707 C CA . ASP A 1 90 ? 6.184 8.390 -10.677 1.00 96.19 90 ASP A CA 1
ATOM 708 C C . ASP A 1 90 ? 6.499 6.951 -11.099 1.00 96.19 90 ASP A C 1
ATOM 710 O O . ASP A 1 90 ? 5.590 6.142 -11.263 1.00 96.19 90 ASP A O 1
ATOM 714 N N . ASP A 1 91 ? 7.775 6.651 -11.308 1.00 97.94 91 ASP A N 1
ATOM 715 C CA . ASP A 1 91 ? 8.252 5.365 -11.809 1.00 97.94 91 ASP A CA 1
ATOM 716 C C . ASP A 1 91 ? 8.157 4.247 -10.752 1.00 97.94 91 ASP A C 1
ATOM 718 O O . ASP A 1 91 ? 8.539 4.436 -9.590 1.00 97.94 91 ASP A O 1
ATOM 722 N N . VAL A 1 92 ? 7.675 3.061 -11.145 1.00 98.38 92 VAL A N 1
ATOM 723 C CA . VAL A 1 92 ? 7.495 1.938 -10.208 1.00 98.38 92 VAL A CA 1
ATOM 724 C C . VAL A 1 92 ? 8.815 1.421 -9.640 1.00 98.38 92 VAL A C 1
ATOM 726 O O . VAL A 1 92 ? 8.847 1.006 -8.482 1.00 98.38 92 VAL A O 1
ATOM 729 N N . GLU A 1 93 ? 9.922 1.465 -10.386 1.00 97.94 93 GLU A N 1
ATOM 730 C CA . GLU A 1 93 ? 11.221 1.069 -9.845 1.00 97.94 93 GLU A CA 1
ATOM 731 C C . GLU A 1 93 ? 11.686 2.087 -8.819 1.00 97.94 93 GLU A C 1
ATOM 733 O O . GLU A 1 93 ? 12.043 1.706 -7.704 1.00 97.94 93 GLU A O 1
ATOM 738 N N . ARG A 1 94 ? 11.611 3.383 -9.147 1.00 98.38 94 ARG A N 1
ATOM 739 C CA . ARG A 1 94 ? 11.977 4.468 -8.227 1.00 98.38 94 ARG A CA 1
ATOM 740 C C . ARG A 1 94 ? 11.207 4.362 -6.916 1.00 98.38 94 ARG A C 1
ATOM 742 O O . ARG A 1 94 ? 11.810 4.453 -5.844 1.00 98.38 94 ARG A O 1
ATOM 749 N N . VAL A 1 95 ? 9.892 4.160 -6.990 1.00 98.56 95 VAL A N 1
ATOM 750 C CA . VAL A 1 95 ? 9.053 3.991 -5.800 1.00 98.56 95 VAL A CA 1
ATOM 751 C C . VAL A 1 95 ? 9.330 2.666 -5.111 1.00 98.56 95 VAL A C 1
ATOM 753 O O . VAL A 1 95 ? 9.236 2.634 -3.889 1.00 98.56 95 VAL A O 1
ATOM 756 N N . GLY A 1 96 ? 9.699 1.610 -5.839 1.00 98.50 96 GLY A N 1
ATOM 757 C CA . GLY A 1 96 ? 10.007 0.259 -5.356 1.00 98.50 96 GLY A CA 1
ATOM 758 C C . GLY A 1 96 ? 11.360 0.099 -4.648 1.00 98.50 96 GLY A C 1
ATOM 759 O O . GLY A 1 96 ? 11.469 -0.759 -3.770 1.00 98.50 96 GLY A O 1
ATOM 760 N N . ARG A 1 97 ? 12.331 0.990 -4.892 1.00 98.38 97 ARG A N 1
ATOM 761 C CA . ARG A 1 97 ? 13.698 0.947 -4.323 1.00 98.38 97 ARG A CA 1
ATOM 762 C C . ARG A 1 97 ? 13.785 0.733 -2.809 1.00 98.38 97 ARG A C 1
ATOM 764 O O . ARG A 1 97 ? 12.911 1.176 -2.058 1.00 98.38 97 ARG A O 1
ATOM 771 N N . GLN A 1 98 ? 14.888 0.152 -2.350 1.00 98.38 98 GLN A N 1
ATOM 772 C CA . GLN A 1 98 ? 15.159 -0.216 -0.958 1.00 98.38 98 GLN A CA 1
ATOM 773 C C . GLN A 1 98 ? 14.124 -1.205 -0.384 1.00 98.38 98 GLN A C 1
ATOM 775 O O . GLN A 1 98 ? 13.469 -0.899 0.625 1.00 98.38 98 GLN A O 1
ATOM 780 N N . PRO A 1 99 ? 13.909 -2.369 -1.030 1.00 98.50 99 PRO A N 1
ATOM 781 C CA . PRO A 1 99 ? 12.915 -3.337 -0.581 1.00 98.50 99 PRO A CA 1
ATOM 782 C C . PRO A 1 99 ? 13.218 -3.896 0.812 1.00 98.50 99 PRO A C 1
ATOM 784 O O . PRO A 1 99 ? 12.286 -4.020 1.601 1.00 98.50 99 PRO A O 1
ATOM 787 N N . LEU A 1 100 ? 14.487 -4.134 1.174 1.00 98.31 100 LEU A N 1
ATOM 788 C CA . LEU A 1 100 ? 14.851 -4.643 2.504 1.00 98.31 100 LEU A CA 1
ATOM 789 C C . LEU A 1 100 ? 14.431 -3.678 3.618 1.00 98.31 100 LEU A C 1
ATOM 791 O O . LEU A 1 100 ? 13.832 -4.096 4.606 1.00 98.31 100 LEU A O 1
ATOM 795 N N . ARG A 1 101 ? 14.636 -2.365 3.433 1.00 98.56 101 ARG A N 1
ATOM 796 C CA . ARG A 1 101 ? 14.137 -1.358 4.385 1.00 98.56 101 ARG A CA 1
ATOM 797 C C . ARG A 1 101 ? 12.614 -1.428 4.532 1.00 98.56 101 ARG A C 1
ATOM 799 O O . ARG A 1 101 ? 12.104 -1.387 5.647 1.00 98.56 101 ARG A O 1
ATOM 806 N N . LYS A 1 102 ? 11.876 -1.532 3.425 1.00 98.62 102 LYS A N 1
ATOM 807 C CA . LYS A 1 102 ? 10.398 -1.558 3.437 1.00 98.62 102 LYS A CA 1
ATOM 808 C C . LYS A 1 102 ? 9.810 -2.868 3.960 1.00 98.62 102 LYS A C 1
ATOM 810 O O . LYS A 1 102 ? 8.678 -2.857 4.440 1.00 98.62 102 LYS A O 1
ATOM 815 N N . LEU A 1 103 ? 10.574 -3.952 3.866 1.00 98.62 103 LEU A N 1
ATOM 816 C CA . LEU A 1 103 ? 10.296 -5.258 4.458 1.00 98.62 103 LEU A CA 1
ATOM 817 C C . LEU A 1 103 ? 10.796 -5.369 5.907 1.00 98.62 103 LEU A C 1
ATOM 819 O O . LEU A 1 103 ? 10.608 -6.407 6.530 1.00 98.62 103 LEU A O 1
ATOM 823 N N . SER A 1 104 ? 11.408 -4.327 6.477 1.00 98.31 104 SER A N 1
ATOM 824 C CA . SER A 1 104 ? 11.802 -4.351 7.887 1.00 98.31 104 SER A CA 1
ATOM 825 C C . SER A 1 104 ? 10.581 -4.337 8.815 1.00 98.31 104 SER A C 1
ATOM 827 O O . SER A 1 104 ? 9.531 -3.775 8.488 1.00 98.31 104 SER A O 1
ATOM 829 N N . ALA A 1 105 ? 10.737 -4.926 10.004 1.00 97.69 105 ALA A N 1
ATOM 830 C CA . ALA A 1 105 ? 9.651 -5.149 10.962 1.00 97.69 105 ALA A CA 1
ATOM 831 C C . ALA A 1 105 ? 8.863 -3.879 11.344 1.00 97.69 105 ALA A C 1
ATOM 833 O O . ALA A 1 105 ? 7.665 -3.951 11.604 1.00 97.69 105 ALA A O 1
ATOM 834 N N . GLY A 1 106 ? 9.524 -2.717 11.367 1.00 96.69 106 GLY A N 1
ATOM 835 C CA . GLY A 1 106 ? 8.927 -1.436 11.757 1.00 96.69 106 GLY A CA 1
ATOM 836 C C . GLY A 1 106 ? 8.401 -0.572 10.606 1.00 96.69 106 GLY A C 1
ATOM 837 O O . GLY A 1 106 ? 7.880 0.513 10.868 1.00 96.69 106 GLY A O 1
ATOM 838 N N . ASP A 1 107 ? 8.543 -0.996 9.348 1.00 98.38 107 ASP A N 1
ATOM 839 C CA . ASP A 1 107 ? 8.153 -0.193 8.179 1.00 98.38 107 ASP A CA 1
ATOM 840 C C . ASP A 1 107 ? 6.772 -0.631 7.630 1.00 98.38 107 ASP A C 1
ATOM 842 O O . ASP A 1 107 ? 6.035 -1.432 8.207 1.00 98.38 107 ASP A O 1
ATOM 846 N N . ARG A 1 108 ? 6.398 -0.039 6.499 1.00 98.69 108 ARG A N 1
ATOM 847 C CA . ARG A 1 108 ? 5.065 0.036 5.885 1.00 98.69 108 ARG A CA 1
ATOM 848 C C . ARG A 1 108 ? 4.427 -1.279 5.438 1.00 98.69 108 ARG A C 1
ATOM 850 O O . ARG A 1 108 ? 3.314 -1.225 4.930 1.00 98.69 108 ARG A O 1
ATOM 857 N N . LEU A 1 109 ? 5.111 -2.414 5.528 1.00 98.75 109 LEU A N 1
ATOM 858 C CA . LEU A 1 109 ? 4.563 -3.709 5.111 1.00 98.75 109 LEU A CA 1
ATOM 859 C C . LEU A 1 109 ? 4.414 -4.645 6.307 1.00 98.75 109 LEU A C 1
ATOM 861 O O . LEU A 1 109 ? 3.307 -5.086 6.611 1.00 98.75 109 LEU A O 1
ATOM 865 N N . ILE A 1 110 ? 5.509 -4.878 7.033 1.00 98.75 110 ILE A N 1
ATOM 866 C CA . ILE A 1 110 ? 5.509 -5.817 8.156 1.00 98.75 110 ILE A CA 1
ATOM 867 C C . ILE A 1 110 ? 4.816 -5.232 9.386 1.00 98.75 110 ILE A C 1
ATOM 869 O O . ILE A 1 110 ? 4.049 -5.944 10.025 1.00 98.75 110 ILE A O 1
ATOM 873 N N . LYS A 1 111 ? 4.988 -3.941 9.698 1.00 98.69 111 LYS A N 1
ATOM 874 C CA . LYS A 1 111 ? 4.338 -3.349 10.879 1.00 98.69 111 LYS A CA 1
ATOM 875 C C . LYS A 1 111 ? 2.801 -3.388 10.795 1.00 98.69 111 LYS A C 1
ATOM 877 O O . LYS A 1 111 ? 2.181 -3.781 11.785 1.00 98.69 111 LYS A O 1
ATOM 882 N N . PRO A 1 112 ? 2.160 -3.051 9.653 1.00 98.69 112 PRO A N 1
ATOM 883 C CA . PRO A 1 112 ? 0.730 -3.289 9.475 1.00 98.69 112 PRO A CA 1
ATOM 884 C C . PRO A 1 112 ? 0.337 -4.759 9.600 1.00 98.69 112 PRO A C 1
ATOM 886 O O . PRO A 1 112 ? -0.623 -5.051 10.304 1.00 98.69 112 PRO A O 1
ATOM 889 N N . LEU A 1 113 ? 1.087 -5.679 8.978 1.00 98.88 113 LEU A N 1
ATOM 890 C CA . LEU A 1 113 ? 0.813 -7.115 9.068 1.00 98.88 113 LEU A CA 1
ATOM 891 C C . LEU A 1 113 ? 0.843 -7.593 10.528 1.00 98.88 113 LEU A C 1
ATOM 893 O O . LEU A 1 113 ? -0.103 -8.225 10.985 1.00 98.88 113 LEU A O 1
ATOM 897 N N . LEU A 1 114 ? 1.866 -7.228 11.299 1.00 98.81 114 LEU A N 1
ATOM 898 C CA . LEU A 1 114 ? 1.934 -7.559 12.724 1.00 98.81 114 LEU A CA 1
ATOM 899 C C . LEU A 1 114 ? 0.740 -6.988 13.499 1.00 98.81 114 LEU A C 1
ATOM 901 O O . LEU A 1 114 ? 0.182 -7.677 14.345 1.00 98.81 114 LEU A O 1
ATOM 905 N N . GLY A 1 115 ? 0.291 -5.774 13.167 1.00 98.75 115 GLY A N 1
ATOM 906 C CA . GLY A 1 115 ? -0.917 -5.193 13.756 1.00 98.75 115 GLY A CA 1
ATOM 907 C C . GLY A 1 115 ? -2.202 -5.948 13.400 1.00 98.75 115 GLY A C 1
ATOM 908 O O . GLY A 1 115 ? -3.102 -6.054 14.230 1.00 98.75 115 GLY A O 1
ATOM 909 N N . THR A 1 116 ? -2.304 -6.514 12.194 1.00 98.88 116 THR A N 1
ATOM 910 C CA . THR A 1 116 ? -3.449 -7.375 11.858 1.00 98.88 116 THR A CA 1
ATOM 911 C C . THR A 1 116 ? -3.442 -8.668 12.668 1.00 98.88 116 THR A C 1
ATOM 913 O O . THR A 1 116 ? -4.498 -9.088 13.130 1.00 98.88 116 THR A O 1
ATOM 916 N N . LEU A 1 117 ? -2.265 -9.250 12.924 1.00 98.75 117 LEU A N 1
ATOM 917 C CA . LEU A 1 117 ? -2.126 -10.429 13.781 1.00 98.75 117 LEU A CA 1
ATOM 918 C C . LEU A 1 117 ? -2.473 -10.103 15.241 1.00 98.75 117 LEU A C 1
ATOM 920 O O . LEU A 1 117 ? -3.230 -10.841 15.862 1.00 98.75 117 LEU A O 1
ATOM 924 N N . GLU A 1 118 ? -1.986 -8.968 15.756 1.00 98.62 118 GLU A N 1
ATOM 925 C CA . GLU A 1 118 ? -2.272 -8.461 17.110 1.00 98.62 118 GLU A CA 1
ATOM 926 C C . GLU A 1 118 ? -3.782 -8.362 17.380 1.00 98.62 118 GLU A C 1
ATOM 928 O O . GLU A 1 118 ? -4.256 -8.732 18.452 1.00 98.62 118 GLU A O 1
ATOM 933 N N . TYR A 1 119 ? -4.548 -7.886 16.397 1.00 98.56 119 TYR A N 1
ATOM 934 C CA . TYR A 1 119 ? -5.983 -7.638 16.542 1.00 98.56 119 TYR A CA 1
ATOM 935 C C . TYR A 1 119 ? -6.890 -8.700 15.909 1.00 98.56 119 TYR A C 1
ATOM 937 O O . TYR A 1 119 ? -8.105 -8.469 15.847 1.00 98.56 119 TYR A O 1
ATOM 945 N N . ALA A 1 120 ? -6.327 -9.824 15.450 1.00 98.69 120 ALA A N 1
ATOM 946 C CA . ALA A 1 120 ? -7.029 -10.887 14.725 1.00 98.69 120 ALA A CA 1
ATOM 947 C C . ALA A 1 120 ? -7.871 -10.355 13.543 1.00 98.69 120 ALA A C 1
ATOM 949 O O . ALA A 1 120 ? -9.055 -10.661 13.397 1.00 98.69 120 ALA A O 1
ATOM 950 N N . LEU A 1 121 ? -7.257 -9.505 12.718 1.00 98.75 121 LEU A N 1
ATOM 951 C CA . LEU A 1 121 ? -7.861 -8.880 11.541 1.00 98.75 121 LEU A CA 1
ATOM 952 C C . LEU A 1 121 ? -7.423 -9.579 10.241 1.00 98.75 121 LEU A C 1
ATOM 954 O O . LEU A 1 121 ? -6.350 -10.182 10.198 1.00 98.75 121 LEU A O 1
ATOM 958 N N . PRO A 1 122 ? -8.208 -9.463 9.153 1.00 98.69 122 PRO A N 1
ATOM 959 C CA . PRO A 1 122 ? -7.796 -9.931 7.830 1.00 98.69 122 PRO A CA 1
ATOM 960 C C . PRO A 1 122 ? -6.511 -9.248 7.338 1.00 98.69 122 PRO A C 1
ATOM 962 O O . PRO A 1 122 ? -6.271 -8.079 7.633 1.00 98.69 122 PRO A O 1
ATOM 965 N N . HIS A 1 123 ? -5.707 -9.969 6.551 1.00 98.81 123 HIS A N 1
ATOM 966 C CA . HIS A 1 123 ? -4.401 -9.493 6.065 1.00 98.81 123 HIS A CA 1
ATOM 967 C C . HIS A 1 123 ? -3.980 -10.098 4.716 1.00 98.81 123 HIS A C 1
ATOM 969 O O . HIS A 1 123 ? -2.793 -10.258 4.415 1.00 98.81 123 HIS A O 1
ATOM 975 N N . ARG A 1 124 ? -4.951 -10.522 3.902 1.00 98.81 124 ARG A N 1
ATOM 976 C CA . ARG A 1 124 ? -4.686 -11.234 2.644 1.00 98.81 124 ARG A CA 1
ATOM 977 C C . ARG A 1 124 ? -3.967 -10.334 1.637 1.00 98.81 124 ARG A C 1
ATOM 979 O O . ARG A 1 124 ? -3.074 -10.802 0.933 1.00 98.81 124 ARG A O 1
ATOM 986 N N . ASN A 1 125 ? -4.356 -9.068 1.547 1.00 98.88 125 ASN A N 1
ATOM 987 C CA . ASN A 1 125 ? -3.814 -8.134 0.565 1.00 98.88 125 ASN A CA 1
ATOM 988 C C . ASN A 1 125 ? -2.437 -7.603 0.980 1.00 98.88 125 ASN A C 1
ATOM 990 O O . ASN A 1 125 ? -1.554 -7.466 0.133 1.00 98.88 125 ASN A O 1
ATOM 994 N N . LEU A 1 126 ? -2.212 -7.388 2.280 1.00 98.88 126 LEU A N 1
ATOM 995 C CA . LEU A 1 126 ? -0.883 -7.108 2.829 1.00 98.88 126 LEU A CA 1
ATOM 996 C C . LEU A 1 126 ? 0.109 -8.227 2.487 1.00 98.88 126 LEU A C 1
ATOM 998 O O . LEU A 1 126 ? 1.206 -7.940 2.009 1.00 98.88 126 LEU A O 1
ATOM 1002 N N . VAL A 1 127 ? -0.290 -9.494 2.651 1.00 98.88 127 VAL A N 1
ATOM 1003 C CA . VAL A 1 127 ? 0.546 -10.651 2.284 1.00 98.88 127 VAL A CA 1
ATOM 1004 C C . VAL A 1 127 ? 0.863 -10.668 0.786 1.00 98.88 127 VAL A C 1
ATOM 1006 O O . VAL A 1 127 ? 2.017 -10.883 0.420 1.00 98.88 127 VAL A O 1
ATOM 1009 N N . GLN A 1 128 ? -0.106 -10.379 -0.089 1.00 98.81 128 GLN A N 1
ATOM 1010 C CA . GLN A 1 128 ? 0.157 -10.265 -1.533 1.00 98.81 128 GLN A CA 1
ATOM 1011 C C . GLN A 1 128 ? 1.160 -9.148 -1.849 1.00 98.81 128 GLN A C 1
ATOM 1013 O O . GLN A 1 128 ? 2.081 -9.346 -2.640 1.00 98.81 128 GLN A O 1
ATOM 1018 N N . GLY A 1 129 ? 1.023 -7.990 -1.200 1.00 98.75 129 GLY A N 1
ATOM 1019 C CA . GLY A 1 129 ? 1.963 -6.881 -1.339 1.00 98.75 129 GLY A CA 1
ATOM 1020 C C . GLY A 1 129 ? 3.378 -7.219 -0.858 1.00 98.75 129 GLY A C 1
ATOM 1021 O O . GLY A 1 129 ? 4.354 -6.838 -1.504 1.00 98.75 129 GLY A O 1
ATOM 1022 N N . ILE A 1 130 ? 3.499 -7.967 0.242 1.00 98.88 130 ILE A N 1
ATOM 1023 C CA . ILE A 1 130 ? 4.780 -8.461 0.769 1.00 98.88 130 ILE A CA 1
ATOM 1024 C C . ILE A 1 130 ? 5.412 -9.465 -0.196 1.00 98.88 130 ILE A C 1
ATOM 1026 O O . ILE A 1 130 ? 6.586 -9.322 -0.528 1.00 98.88 130 ILE A O 1
ATOM 1030 N N . ALA A 1 131 ? 4.642 -10.429 -0.705 1.00 98.56 131 ALA A N 1
ATOM 1031 C CA . ALA A 1 131 ? 5.131 -11.378 -1.701 1.00 98.56 131 ALA A CA 1
ATOM 1032 C C . ALA A 1 131 ? 5.628 -10.653 -2.964 1.00 98.56 131 ALA A C 1
ATOM 1034 O O . ALA A 1 131 ? 6.712 -10.946 -3.470 1.00 98.56 131 ALA A O 1
ATOM 1035 N N . ALA A 1 132 ? 4.894 -9.639 -3.430 1.00 98.56 132 ALA A N 1
ATOM 1036 C CA . ALA A 1 132 ? 5.325 -8.811 -4.551 1.00 98.56 132 ALA A CA 1
ATOM 1037 C C . ALA A 1 132 ? 6.636 -8.059 -4.258 1.00 98.56 132 ALA A C 1
ATOM 1039 O O . ALA A 1 132 ? 7.514 -7.994 -5.118 1.00 98.56 132 ALA A O 1
ATOM 1040 N N . ALA A 1 133 ? 6.803 -7.539 -3.037 1.00 98.56 133 ALA A N 1
ATOM 1041 C CA . ALA A 1 133 ? 8.041 -6.895 -2.603 1.00 98.56 133 ALA A CA 1
ATOM 1042 C C . ALA A 1 133 ? 9.235 -7.866 -2.593 1.00 98.56 133 ALA A C 1
ATOM 1044 O O . ALA A 1 133 ? 10.323 -7.488 -3.022 1.00 98.56 133 ALA A O 1
ATOM 1045 N N . MET A 1 134 ? 9.033 -9.120 -2.171 1.00 98.06 134 MET A N 1
ATOM 1046 C CA . MET A 1 134 ? 10.067 -10.168 -2.197 1.00 98.06 134 MET A CA 1
ATOM 1047 C C . MET A 1 134 ? 10.513 -10.522 -3.627 1.00 98.06 134 MET A C 1
ATOM 1049 O O . MET A 1 134 ? 11.680 -10.838 -3.868 1.00 98.06 134 MET A O 1
ATOM 1053 N N . HIS A 1 135 ? 9.609 -10.406 -4.602 1.00 96.69 135 HIS A N 1
ATOM 1054 C CA . HIS A 1 135 ? 9.911 -10.605 -6.020 1.00 96.69 135 HIS A CA 1
ATOM 1055 C C . HIS A 1 135 ? 10.473 -9.365 -6.729 1.00 96.69 135 HIS A C 1
ATOM 1057 O O . HIS A 1 135 ? 10.792 -9.441 -7.917 1.00 96.69 135 HIS A O 1
ATOM 1063 N N . PHE A 1 136 ? 10.633 -8.231 -6.043 1.00 97.94 136 PHE A N 1
ATOM 1064 C CA . PHE A 1 136 ? 11.158 -7.024 -6.671 1.00 97.94 136 PHE A CA 1
ATOM 1065 C C . PHE A 1 136 ? 12.604 -7.220 -7.142 1.00 97.94 136 PHE A C 1
ATOM 1067 O O . PHE A 1 136 ? 13.446 -7.755 -6.417 1.00 97.94 136 PHE A O 1
ATOM 1074 N N . ARG A 1 137 ? 12.892 -6.776 -8.368 1.00 96.88 137 ARG A N 1
ATOM 1075 C CA . ARG A 1 137 ? 14.222 -6.803 -8.986 1.00 96.88 137 ARG A CA 1
ATOM 1076 C C . ARG A 1 137 ? 14.492 -5.452 -9.646 1.00 96.88 137 ARG A C 1
ATOM 1078 O O . ARG A 1 137 ? 13.636 -4.937 -10.364 1.00 96.88 137 ARG A O 1
ATOM 1085 N N . CYS A 1 138 ? 15.675 -4.902 -9.393 1.00 95.69 138 CYS A N 1
ATOM 1086 C CA . CYS A 1 138 ? 16.184 -3.658 -9.970 1.00 95.69 138 CYS A CA 1
ATOM 1087 C C . CYS A 1 138 ? 17.716 -3.732 -9.933 1.00 95.69 138 CYS A C 1
ATOM 1089 O O . CYS A 1 138 ? 18.288 -3.981 -8.871 1.00 95.69 138 CYS A O 1
ATOM 1091 N N . ALA A 1 139 ? 18.369 -3.593 -11.088 1.00 94.94 139 ALA A N 1
ATOM 1092 C CA . ALA A 1 139 ? 19.820 -3.750 -11.195 1.00 94.94 139 ALA A CA 1
ATOM 1093 C C . ALA A 1 139 ? 20.559 -2.579 -10.532 1.00 94.94 139 ALA A C 1
ATOM 1095 O O . ALA A 1 139 ? 21.653 -2.747 -10.009 1.00 94.94 139 ALA A O 1
ATOM 1096 N N . GLU A 1 140 ? 19.938 -1.406 -10.485 1.00 95.31 140 GLU A N 1
ATOM 1097 C CA . GLU A 1 140 ? 20.494 -0.178 -9.926 1.00 95.31 140 GLU A CA 1
ATOM 1098 C C . GLU A 1 140 ? 20.265 -0.047 -8.410 1.00 95.31 140 GLU A C 1
ATOM 1100 O O . GLU A 1 140 ? 20.711 0.927 -7.804 1.00 95.31 140 GLU A O 1
ATOM 1105 N N . ASP A 1 141 ? 19.559 -0.995 -7.782 1.00 97.62 141 ASP A N 1
ATOM 1106 C CA . ASP A 1 141 ? 19.252 -0.978 -6.350 1.00 97.62 141 ASP A CA 1
ATOM 1107 C C . ASP A 1 141 ? 20.016 -2.080 -5.594 1.00 97.62 141 ASP A C 1
ATOM 1109 O O . ASP A 1 141 ? 19.630 -3.252 -5.668 1.00 97.62 141 ASP A O 1
ATOM 1113 N N . PRO A 1 142 ? 21.049 -1.728 -4.801 1.00 98.00 142 PRO A N 1
ATOM 1114 C CA . PRO A 1 142 ? 21.821 -2.696 -4.024 1.00 98.00 142 PRO A CA 1
ATOM 1115 C C . PRO A 1 142 ? 20.966 -3.579 -3.106 1.00 98.00 142 PRO A C 1
ATOM 1117 O O . PRO A 1 142 ? 21.237 -4.770 -2.986 1.00 98.00 142 PRO A O 1
ATOM 1120 N N . GLN A 1 143 ? 19.893 -3.044 -2.506 1.00 98.25 143 GLN A N 1
ATOM 1121 C CA . GLN A 1 143 ? 19.021 -3.844 -1.635 1.00 98.25 143 GLN A CA 1
ATOM 1122 C C . GLN A 1 143 ? 18.163 -4.835 -2.428 1.00 98.25 143 GLN A C 1
ATOM 1124 O O . GLN A 1 143 ? 17.824 -5.899 -1.915 1.00 98.25 143 GLN A O 1
ATOM 1129 N N . ALA A 1 144 ? 17.794 -4.509 -3.670 1.00 97.50 144 ALA A N 1
ATOM 1130 C CA . ALA A 1 144 ? 17.081 -5.444 -4.536 1.00 97.50 144 ALA A CA 1
ATOM 1131 C C . ALA A 1 144 ? 18.004 -6.577 -5.011 1.00 97.50 144 ALA A C 1
ATOM 1133 O O . ALA A 1 144 ? 17.568 -7.726 -5.092 1.00 97.50 144 ALA A O 1
ATOM 1134 N N . GLN A 1 145 ? 19.279 -6.273 -5.275 1.00 97.69 145 GLN A N 1
ATOM 1135 C CA . GLN A 1 145 ? 20.294 -7.284 -5.583 1.00 97.69 145 GLN A CA 1
ATOM 1136 C C . GLN A 1 145 ? 20.545 -8.214 -4.389 1.00 97.69 145 GLN A C 1
ATOM 1138 O O . GLN A 1 145 ? 20.567 -9.433 -4.550 1.00 97.69 145 GLN A O 1
ATOM 1143 N N . GLU A 1 146 ? 20.675 -7.653 -3.185 1.00 97.19 146 GLU A N 1
ATOM 1144 C CA . GLU A 1 146 ? 20.844 -8.421 -1.948 1.00 97.19 146 GLU A CA 1
ATOM 1145 C C . GLU A 1 146 ? 19.636 -9.330 -1.671 1.00 97.19 146 GLU A C 1
ATOM 1147 O O . GLU A 1 146 ? 19.804 -10.525 -1.420 1.00 97.19 146 GLU A O 1
ATOM 1152 N N . LEU A 1 147 ? 18.414 -8.802 -1.811 1.00 95.75 147 LEU A N 1
ATOM 1153 C CA . LEU A 1 147 ? 17.178 -9.576 -1.681 1.00 95.75 147 LEU A CA 1
ATOM 1154 C C . LEU A 1 147 ? 17.120 -10.746 -2.678 1.00 95.75 147 LEU A C 1
ATOM 1156 O O . LEU A 1 147 ? 16.754 -11.860 -2.309 1.00 95.75 147 LEU A O 1
ATOM 1160 N N . ALA A 1 148 ? 17.512 -10.516 -3.935 1.00 93.50 148 ALA A N 1
ATOM 1161 C CA . ALA A 1 148 ? 17.560 -11.563 -4.953 1.00 93.50 148 ALA A CA 1
ATOM 1162 C C . ALA A 1 148 ? 18.607 -12.642 -4.634 1.00 93.50 148 ALA A C 1
ATOM 1164 O O . ALA A 1 148 ? 18.363 -13.828 -4.858 1.00 93.50 148 ALA A O 1
ATOM 1165 N N . ALA A 1 149 ? 19.764 -12.246 -4.099 1.00 92.25 149 ALA A N 1
ATOM 1166 C CA . ALA A 1 149 ? 20.808 -13.179 -3.695 1.00 92.25 149 ALA A CA 1
ATOM 1167 C C . ALA A 1 149 ? 20.368 -14.062 -2.517 1.00 92.25 149 ALA A C 1
ATOM 1169 O O . ALA A 1 149 ? 20.700 -15.248 -2.503 1.00 92.25 149 ALA A O 1
ATOM 1170 N N . ALA A 1 150 ? 19.612 -13.516 -1.559 1.00 87.44 150 ALA A N 1
ATOM 1171 C CA . ALA A 1 150 ? 19.052 -14.281 -0.445 1.00 87.44 150 ALA A CA 1
ATOM 1172 C C . ALA A 1 150 ? 18.045 -15.346 -0.923 1.00 87.44 150 ALA A C 1
ATOM 1174 O O . ALA A 1 150 ? 18.183 -16.513 -0.565 1.00 87.44 150 ALA A O 1
ATOM 1175 N N . ASP A 1 151 ? 17.119 -14.979 -1.817 1.00 79.25 151 ASP A N 1
ATOM 1176 C CA . ASP A 1 151 ? 16.133 -15.897 -2.424 1.00 79.25 151 ASP A CA 1
ATOM 1177 C C . ASP A 1 151 ? 16.814 -17.064 -3.178 1.00 79.25 151 ASP A C 1
ATOM 1179 O O . ASP A 1 151 ? 16.426 -18.226 -3.064 1.00 79.25 151 ASP A O 1
ATOM 1183 N N . CYS A 1 152 ? 17.914 -16.793 -3.892 1.00 66.94 152 CYS A N 1
ATOM 1184 C CA . CYS A 1 152 ? 18.681 -17.837 -4.581 1.00 66.94 152 CYS A CA 1
ATOM 1185 C C . CYS A 1 152 ? 19.404 -18.814 -3.637 1.00 66.94 152 CYS A C 1
ATOM 1187 O O . CYS A 1 152 ? 19.601 -19.966 -4.017 1.00 66.94 152 CYS A O 1
ATOM 1189 N N . ARG A 1 153 ? 19.815 -18.382 -2.436 1.00 61.44 153 ARG A N 1
ATOM 1190 C CA . ARG A 1 153 ? 20.540 -19.234 -1.471 1.00 61.44 153 ARG A CA 1
ATOM 1191 C C . ARG A 1 153 ? 19.633 -20.234 -0.765 1.00 61.44 153 ARG A C 1
ATOM 1193 O O . ARG A 1 153 ? 20.094 -21.311 -0.406 1.00 61.44 153 ARG A O 1
ATOM 1200 N N . GLU A 1 154 ? 18.363 -19.889 -0.582 1.00 60.88 154 GLU A N 1
ATOM 1201 C CA . GLU A 1 154 ? 17.380 -20.779 0.041 1.00 60.88 154 GLU A CA 1
ATOM 1202 C C . GLU A 1 154 ? 16.784 -21.796 -0.947 1.00 60.88 154 GLU A C 1
ATOM 1204 O O . GLU A 1 154 ? 16.112 -22.745 -0.535 1.00 60.88 154 GLU A O 1
ATOM 1209 N N . ARG A 1 155 ? 17.057 -21.662 -2.255 1.00 52.12 155 ARG A N 1
ATOM 1210 C CA . ARG A 1 155 ? 16.651 -22.672 -3.238 1.00 52.12 155 ARG A CA 1
ATOM 1211 C C . ARG A 1 155 ? 17.543 -23.914 -3.141 1.00 52.12 155 ARG A C 1
ATOM 1213 O O . ARG A 1 155 ? 18.761 -23.792 -3.273 1.00 52.12 155 ARG A O 1
ATOM 1220 N N . PRO A 1 156 ? 16.969 -25.125 -3.007 1.00 53.66 156 PRO A N 1
ATOM 1221 C CA . PRO A 1 156 ? 17.748 -26.354 -3.083 1.00 53.66 156 PRO A CA 1
ATOM 1222 C C . PRO A 1 156 ? 18.475 -26.436 -4.433 1.00 53.66 156 PRO A C 1
ATOM 1224 O O . PRO A 1 156 ? 17.915 -26.087 -5.478 1.00 53.66 156 PRO A O 1
ATOM 1227 N N . ALA A 1 157 ? 19.734 -26.881 -4.400 1.00 44.66 157 ALA A N 1
ATOM 1228 C CA . ALA A 1 157 ? 20.604 -26.979 -5.568 1.00 44.66 157 ALA A CA 1
ATOM 1229 C C . ALA A 1 157 ? 19.935 -27.824 -6.671 1.00 44.66 157 ALA A C 1
ATOM 1231 O O . ALA A 1 157 ? 19.818 -29.041 -6.547 1.00 44.66 157 ALA A O 1
ATOM 1232 N N . GLY A 1 158 ? 19.451 -27.170 -7.732 1.00 48.31 158 GLY A N 1
ATOM 1233 C CA . GLY A 1 158 ? 18.763 -27.834 -8.848 1.00 48.31 158 GLY A CA 1
ATOM 1234 C C . GLY A 1 158 ? 17.799 -26.957 -9.656 1.00 48.31 158 GLY A C 1
ATOM 1235 O O . GLY A 1 158 ? 17.496 -27.287 -10.797 1.00 48.31 158 GLY A O 1
ATOM 1236 N N . CYS A 1 159 ? 17.345 -25.818 -9.123 1.00 46.06 159 CYS A N 1
ATOM 1237 C CA . CYS A 1 159 ? 16.465 -24.897 -9.854 1.00 46.06 159 CYS A CA 1
ATOM 1238 C C . CYS A 1 159 ? 17.261 -23.810 -10.599 1.00 46.06 159 CYS A C 1
ATOM 1240 O O . CYS A 1 159 ? 17.462 -22.717 -10.070 1.00 46.06 159 CYS A O 1
ATOM 1242 N N . THR A 1 160 ? 17.690 -24.076 -11.837 1.00 42.25 160 THR A N 1
ATOM 1243 C CA . THR A 1 160 ? 18.274 -23.050 -12.724 1.00 42.25 160 THR A CA 1
ATOM 1244 C C . THR A 1 160 ? 17.188 -22.239 -13.449 1.00 42.25 160 THR A C 1
ATOM 1246 O O . THR A 1 160 ? 16.165 -22.771 -13.876 1.00 42.25 160 THR A O 1
ATOM 1249 N N . GLY A 1 161 ? 17.409 -20.924 -13.558 1.00 44.28 161 GLY A N 1
ATOM 1250 C CA . GLY A 1 161 ? 16.417 -19.858 -13.774 1.00 44.28 161 GLY A CA 1
ATOM 1251 C C . GLY A 1 161 ? 15.676 -19.756 -15.114 1.00 44.28 161 GLY A C 1
ATOM 1252 O O . GLY A 1 161 ? 15.269 -18.657 -15.475 1.00 44.28 161 GLY A O 1
ATOM 1253 N N . THR A 1 162 ? 15.442 -20.850 -15.834 1.00 41.59 162 THR A N 1
ATOM 1254 C CA . THR A 1 162 ? 14.608 -20.859 -17.055 1.00 41.59 162 THR A CA 1
ATOM 1255 C C . THR A 1 162 ? 13.368 -21.749 -16.952 1.00 41.59 162 THR A C 1
ATOM 1257 O O . THR A 1 162 ? 12.481 -21.658 -17.798 1.00 41.59 162 THR A O 1
ATOM 1260 N N . ASP A 1 163 ? 13.232 -22.553 -15.894 1.00 39.94 163 ASP A N 1
ATOM 1261 C CA . ASP A 1 163 ? 12.281 -23.674 -15.885 1.00 39.94 163 ASP A CA 1
ATOM 1262 C C . ASP A 1 163 ? 10.957 -23.426 -15.132 1.00 39.94 163 ASP A C 1
ATOM 1264 O O . ASP A 1 163 ? 10.252 -24.362 -14.754 1.00 39.94 163 ASP A O 1
ATOM 1268 N N . PHE A 1 164 ? 10.558 -22.163 -14.926 1.00 44.16 164 PHE A N 1
ATOM 1269 C CA . PHE A 1 164 ? 9.277 -21.869 -14.258 1.00 44.16 164 PHE A CA 1
ATOM 1270 C C . PHE A 1 164 ? 8.051 -22.135 -15.154 1.00 44.16 164 PHE A C 1
ATOM 1272 O O . PHE A 1 164 ? 6.936 -22.258 -14.652 1.00 44.16 164 PHE A O 1
ATOM 1279 N N . ARG A 1 165 ? 8.228 -22.253 -16.481 1.00 39.53 165 ARG A N 1
ATOM 1280 C CA . ARG A 1 165 ? 7.119 -22.514 -17.424 1.00 39.53 165 ARG A CA 1
ATOM 1281 C C . ARG A 1 165 ? 7.021 -23.954 -17.937 1.00 39.53 165 ARG A C 1
ATOM 1283 O O . ARG A 1 165 ? 5.950 -24.320 -18.412 1.00 39.53 165 ARG A O 1
ATOM 1290 N N . SER A 1 166 ? 8.055 -24.787 -17.814 1.00 36.88 166 SER A N 1
ATOM 1291 C CA . SER A 1 166 ? 8.074 -26.135 -18.421 1.00 36.88 166 SER A CA 1
ATOM 1292 C C . SER A 1 166 ? 8.215 -27.303 -17.436 1.00 36.88 166 SER A C 1
ATOM 1294 O O . SER A 1 166 ? 7.793 -28.413 -17.767 1.00 36.88 166 SER A O 1
ATOM 1296 N N . GLY A 1 167 ? 8.710 -27.086 -16.213 1.00 30.95 167 GLY A N 1
ATOM 1297 C CA . GLY A 1 167 ? 9.019 -28.180 -15.281 1.00 30.95 167 GLY A CA 1
ATOM 1298 C C . GLY A 1 167 ? 7.843 -28.764 -14.482 1.00 30.95 167 GLY A C 1
ATOM 1299 O O . GLY A 1 167 ? 7.895 -29.918 -14.056 1.00 30.95 167 GLY A O 1
ATOM 1300 N N . CYS A 1 168 ? 6.737 -28.032 -14.304 1.00 36.91 168 CYS A N 1
ATOM 1301 C CA . CYS A 1 168 ? 5.676 -28.434 -13.361 1.00 36.91 168 CYS A CA 1
ATOM 1302 C C . CYS A 1 168 ? 4.747 -29.563 -13.871 1.00 36.91 168 CYS A C 1
ATOM 1304 O O . CYS A 1 168 ? 3.796 -29.951 -13.197 1.00 36.91 168 CYS A O 1
ATOM 1306 N N . ARG A 1 169 ? 4.990 -30.129 -15.065 1.00 34.94 169 ARG A N 1
ATOM 1307 C CA . ARG A 1 169 ? 4.089 -31.132 -15.670 1.00 34.94 169 ARG A CA 1
ATOM 1308 C C . ARG A 1 169 ? 4.495 -32.596 -15.503 1.00 34.94 169 ARG A C 1
ATOM 1310 O O . ARG A 1 169 ? 3.731 -33.454 -15.941 1.00 34.94 169 ARG A O 1
ATOM 1317 N N . LYS A 1 170 ? 5.649 -32.923 -14.904 1.00 35.97 170 LYS A N 1
ATOM 1318 C CA . LYS A 1 170 ? 6.165 -34.311 -14.956 1.00 35.97 170 LYS A CA 1
ATOM 1319 C C . LYS A 1 170 ? 6.400 -35.068 -13.651 1.00 35.97 170 LYS A C 1
ATOM 1321 O O . LYS A 1 170 ? 6.796 -36.225 -13.744 1.00 35.97 170 LYS A O 1
ATOM 1326 N N . ARG A 1 171 ? 6.063 -34.559 -12.463 1.00 34.31 171 ARG A N 1
ATOM 1327 C CA . ARG A 1 171 ? 6.012 -35.418 -11.258 1.00 34.31 171 ARG A CA 1
ATOM 1328 C C . ARG A 1 171 ? 4.772 -35.113 -10.423 1.00 34.31 171 ARG A C 1
ATOM 1330 O O . ARG A 1 171 ? 4.711 -34.116 -9.721 1.00 34.31 171 ARG A O 1
ATOM 1337 N N . ARG A 1 172 ? 3.755 -35.965 -10.582 1.00 38.56 172 ARG A N 1
ATOM 1338 C CA . ARG A 1 172 ? 2.502 -35.950 -9.818 1.00 38.56 172 ARG A CA 1
ATOM 1339 C C . ARG A 1 172 ? 2.732 -36.522 -8.416 1.00 38.56 172 ARG A C 1
ATOM 1341 O O . ARG A 1 172 ? 3.354 -37.570 -8.288 1.00 38.56 172 ARG A O 1
ATOM 1348 N N . GLY A 1 173 ? 2.115 -35.886 -7.428 1.00 26.70 173 GLY A N 1
ATOM 1349 C CA . GLY A 1 173 ? 1.764 -36.422 -6.113 1.00 26.70 173 GLY A CA 1
ATOM 1350 C C . GLY A 1 173 ? 0.716 -35.480 -5.517 1.00 26.70 173 GLY A C 1
ATOM 1351 O O . GLY A 1 173 ? 0.946 -34.281 -5.481 1.00 26.70 173 GLY A O 1
ATOM 1352 N N . ALA A 1 174 ? -0.473 -35.992 -5.218 1.00 40.94 174 ALA A N 1
ATOM 1353 C CA . ALA A 1 174 ? -1.714 -35.245 -5.013 1.00 40.94 174 ALA A CA 1
ATOM 1354 C C . ALA A 1 174 ? -1.676 -34.149 -3.923 1.00 40.94 174 ALA A C 1
ATOM 1356 O O . ALA A 1 174 ? -1.145 -34.367 -2.841 1.00 40.94 174 ALA A O 1
ATOM 1357 N N . GLY A 1 175 ? -2.372 -33.035 -4.190 1.00 39.56 175 GLY A N 1
ATOM 1358 C CA . GLY A 1 175 ? -2.809 -32.059 -3.185 1.00 39.56 175 GLY A CA 1
ATOM 1359 C C . GLY A 1 175 ? -2.048 -30.731 -3.206 1.00 39.56 175 GLY A C 1
ATOM 1360 O O . GLY A 1 175 ? -0.831 -30.712 -3.119 1.00 39.56 175 GLY A O 1
ATOM 1361 N N . ALA A 1 176 ? -2.795 -29.626 -3.260 1.00 40.69 176 ALA A N 1
ATOM 1362 C CA . ALA A 1 176 ? -2.339 -28.246 -3.046 1.00 40.69 176 ALA A CA 1
ATOM 1363 C C . ALA A 1 176 ? -1.647 -27.505 -4.211 1.00 40.69 176 ALA A C 1
ATOM 1365 O O . ALA A 1 176 ? -0.614 -26.882 -4.016 1.00 40.69 176 ALA A O 1
ATOM 1366 N N . VAL A 1 177 ? -2.273 -27.445 -5.394 1.00 39.09 177 VAL A N 1
ATOM 1367 C CA . VAL A 1 177 ? -2.192 -26.242 -6.256 1.00 39.09 177 VAL A CA 1
ATOM 1368 C C . VAL A 1 177 ? -3.515 -26.077 -7.006 1.00 39.09 177 VAL A C 1
ATOM 1370 O O . VAL A 1 177 ? -3.632 -26.451 -8.171 1.00 39.09 177 VAL A O 1
ATOM 1373 N N . ASN A 1 178 ? -4.541 -25.550 -6.344 1.00 40.12 178 ASN A N 1
ATOM 1374 C CA . ASN A 1 178 ? -5.700 -25.009 -7.048 1.00 40.12 178 ASN A CA 1
ATOM 1375 C C . ASN A 1 178 ? -6.418 -23.992 -6.160 1.00 40.12 178 ASN A C 1
ATOM 1377 O O . ASN A 1 178 ? -7.289 -24.399 -5.417 1.00 40.12 178 ASN A O 1
ATOM 1381 N N . ASP A 1 179 ? -6.015 -22.716 -6.207 1.00 37.59 179 ASP A N 1
ATOM 1382 C CA . ASP A 1 179 ? -6.822 -21.590 -5.683 1.00 37.59 179 ASP A CA 1
ATOM 1383 C C . ASP A 1 179 ? -6.426 -20.216 -6.273 1.00 37.59 179 ASP A C 1
ATOM 1385 O O . ASP A 1 179 ? -6.717 -19.163 -5.713 1.00 37.59 179 ASP A O 1
ATOM 1389 N N . TYR A 1 180 ? -5.778 -20.192 -7.446 1.00 39.62 180 TYR A N 1
ATOM 1390 C CA . TYR A 1 180 ? -5.461 -18.940 -8.158 1.00 39.62 180 TYR A CA 1
ATOM 1391 C C . TYR A 1 180 ? -6.181 -18.778 -9.508 1.00 39.62 180 TYR A C 1
ATOM 1393 O O . TYR A 1 180 ? -5.962 -17.785 -10.191 1.00 39.62 180 TYR A O 1
ATOM 1401 N N . ASN A 1 181 ? -7.079 -19.703 -9.879 1.00 34.97 181 ASN A N 1
ATOM 1402 C CA . ASN A 1 181 ? -7.845 -19.652 -11.138 1.00 34.97 181 ASN A CA 1
ATOM 1403 C C . ASN A 1 181 ? -9.361 -19.914 -10.988 1.00 34.97 181 ASN A C 1
ATOM 1405 O O . ASN A 1 181 ? -10.021 -20.241 -11.971 1.00 34.97 181 ASN A O 1
ATOM 1409 N N . ALA A 1 182 ? -9.940 -19.742 -9.797 1.00 35.19 182 ALA A N 1
ATOM 1410 C CA . ALA A 1 182 ? -11.367 -19.993 -9.546 1.00 35.19 182 ALA A CA 1
ATOM 1411 C C . ALA A 1 182 ? -12.193 -18.716 -9.284 1.00 35.19 182 ALA A C 1
ATOM 1413 O O . ALA A 1 182 ? -13.061 -18.701 -8.420 1.00 35.19 182 ALA A O 1
ATOM 1414 N N . ILE A 1 183 ? -11.939 -17.641 -10.036 1.00 43.00 183 ILE A N 1
ATOM 1415 C CA . ILE A 1 183 ? -12.888 -16.522 -10.156 1.00 43.00 183 ILE A CA 1
ATOM 1416 C C . ILE A 1 183 ? -13.132 -16.288 -11.650 1.00 43.00 183 ILE A C 1
ATOM 1418 O O . ILE A 1 183 ? -12.452 -15.494 -12.300 1.00 43.00 183 ILE A O 1
ATOM 1422 N N . LYS A 1 184 ? -14.060 -17.076 -12.190 1.00 42.06 184 LYS A N 1
ATOM 1423 C CA . LYS A 1 184 ? -14.873 -16.770 -13.365 1.00 42.06 184 LYS A CA 1
ATOM 1424 C C . LYS A 1 184 ? -16.325 -16.846 -12.928 1.00 42.06 184 LYS A C 1
ATOM 1426 O O . LYS A 1 184 ? -16.609 -17.745 -12.106 1.00 42.06 184 LYS A O 1
#

Secondary structure (DSSP, 8-state):
----S-HHHHHHHIIIIIIHHHHHHHHHHHHHT-SBHHHHHHSHHHHHHHHHHHHHHHHHHHHHH---HHHHHHHHHHHHHHHT-TT---BHHHHH--HHHHTSTTSTTHHHHHHHHHTT---HHHHHHHHHHHT---TT-HHHHHHHHHHHHHS-TT--TTTTTTGGGS----S---SSS---

pLDDT: mean 87.13, std 21.72, range [26.7, 98.94]

Sequence (184 aa):
MELTDNLMAFVERKLFTLNTGHAITAYLGKLAGHQTIRDAILDEKIRAVVKGAMEESGAVLIKRYGFDAQKHAAYIQKILGRFENPYLKDDVERVGRQPLRKLSAGDRLIKPLLGTLEYALPHRNLVQGIAAAMHFRCAEDPQAQELAAADCRERPAGCTGTDFRSGCRKRRGAGAVNDYNAIK

Organism: Raoultella terrigena (NCBI:txid577)

Foldseek 3Di:
DDDDPCVVLVVLLCFQQQLLLLQLLLLQCVVVVHFALQSSCVPPVSVVLSLVSSLLLLVLSCVPPVDDPVVSNVVNVVSSVVSNDPVDRHTSLNSLAPLVVCPDCPGHQNVSVVSCVVVVHDRPSSVVSNVSSLVDADPPHPNNVVSVVVVVVPDDPDDDPPCPPPPPPPDDDDDDDDDPPPDD